Protein AF-A0A7R8ZVV3-F1 (afdb_monomer_lite)

InterPro domains:
  IPR001383 Large ribosomal subunit protein bL28, bacteria [TIGR00009] (159-216)
  IPR001519 Ferritin [PTHR11431] (1-153)
  IPR008331 Ferritin/DPS domain [PF00210] (3-139)
  IPR009040 Ferritin-like diiron domain [PS50905] (1-140)
  IPR009078 Ferritin-like superfamily [SSF47240] (1-154)
  IPR012347 Ferritin-like [G3DSA:1.20.1260.10] (1-158)
  IPR026569 Large ribosomal subunit protein bL28 [PF00830] (161-219)
  IPR034704 Large ribosomal subunit protein bL28/bL31-like superfamily [SSF143800] (158-225)
  IPR037147 Large ribosomal subunit protein bL28 superfamily [G3DSA:2.30.170.40] (160-235)
  IPR041719 Ferritin, prokaryotic-type [cd01055] (1-153)

Organism: NCBI:txid163714

Radius of gyration: 21.58 Å; chains: 1; bounding box: 53×49×48 Å

Foldseek 3Di:
DLVLLLVLLLLLLLQLQQLQLVLVLCVVVVLNLSSVLSNVSSVVSNVVSVLSVVLCVVVPHDHDHDDHDHHDNDDPDDLRSLVVNLVSLVVSLVSLVVVLVVCVVVVVPSSVVSSVVVNVVSVVVNVVSVVVSVQCVVCDPPPVSSNVVSVVSNCVVVPQLAALQPRDGKDWFFDQDPVRDTDIDIDGFDWDWDWDQAPVVRDTWTGIHGPVVVVVCVVPNCPSVVVCVVVVVDDTD

Secondary structure (DSSP, 8-state):
-HHHHHHHHHHHHHHHHHHHHHHHHHHHTT-HHHHHHHHHHHHHHHHHHHHHHHHHHHTTPPP-PPPPPPPP---SSHHHHHHHHHHHHHHHHHHHHHHHHHHHHTT-HHHHHHHHHHHHHHHHHHHHHHHHHHHHHHHTT-HHHHHHHHHHHHHHHHHS---TTT----EEEEEE-TT--EEEEEE---EEEEEEEEGGGTEEEEEEEEHHHHHHHHHH-SHHHHHHHHTTSS---

Structure (mmCIF, N/CA/C/O backbone):
data_AF-A0A7R8ZVV3-F1
#
_entry.id   AF-A0A7R8ZVV3-F1
#
loop_
_atom_site.group_PDB
_atom_site.id
_atom_site.type_symbol
_atom_site.label_atom_id
_atom_site.label_alt_id
_atom_site.label_comp_id
_atom_site.label_asym_id
_atom_site.label_entity_id
_atom_site.label_seq_id
_atom_site.pdbx_PDB_ins_code
_atom_site.Cartn_x
_atom_site.Cartn_y
_atom_site.Cartn_z
_atom_site.occupancy
_atom_site.B_iso_or_equiv
_atom_site.auth_seq_id
_atom_site.auth_comp_id
_atom_site.auth_asym_id
_atom_site.auth_atom_id
_atom_site.pdbx_PDB_model_num
ATOM 1 N N . MET A 1 1 ? -21.418 3.912 13.023 1.00 96.19 1 MET A N 1
ATOM 2 C CA . MET A 1 1 ? -20.052 3.343 12.879 1.00 96.19 1 MET A CA 1
ATOM 3 C C . MET A 1 1 ? -19.903 1.954 12.215 1.00 96.19 1 MET A C 1
ATOM 5 O O . MET A 1 1 ? -19.265 1.867 11.174 1.00 96.19 1 MET A O 1
ATOM 9 N N . GLU A 1 2 ? -20.417 0.850 12.784 1.00 96.50 2 GLU A N 1
ATOM 10 C CA . GLU A 1 2 ? -20.034 -0.537 12.393 1.00 96.50 2 GLU A CA 1
ATOM 11 C C . GLU A 1 2 ? -20.136 -0.857 10.887 1.00 96.50 2 GLU A C 1
ATOM 13 O O . GLU A 1 2 ? -19.234 -1.467 10.313 1.00 96.50 2 GLU A O 1
ATOM 18 N N . ALA A 1 3 ? -21.221 -0.437 10.231 1.00 97.38 3 ALA A N 1
ATOM 19 C CA . ALA A 1 3 ? -21.415 -0.678 8.800 1.00 97.38 3 ALA A CA 1
ATOM 20 C C . ALA A 1 3 ? -20.347 0.016 7.935 1.00 97.38 3 ALA A C 1
ATOM 22 O O . ALA A 1 3 ? -19.919 -0.543 6.928 1.00 97.38 3 ALA A O 1
ATOM 23 N N . ALA A 1 4 ? -19.894 1.206 8.341 1.00 98.19 4 ALA A N 1
ATOM 24 C CA . ALA A 1 4 ? -18.844 1.945 7.647 1.00 98.19 4 ALA A CA 1
ATOM 25 C C . ALA A 1 4 ? -17.484 1.243 7.779 1.00 98.19 4 ALA A C 1
ATOM 27 O O . ALA A 1 4 ? -16.791 1.075 6.781 1.00 98.19 4 ALA A O 1
ATOM 28 N N . LEU A 1 5 ? -17.148 0.738 8.972 1.00 98.50 5 LEU A N 1
ATOM 29 C CA . LEU A 1 5 ? -15.923 -0.045 9.178 1.00 98.50 5 LEU A CA 1
ATOM 30 C C . LEU A 1 5 ? -15.936 -1.353 8.374 1.00 98.50 5 LEU A C 1
ATOM 32 O O . LEU A 1 5 ? -14.942 -1.692 7.742 1.00 98.50 5 LEU A O 1
ATOM 36 N N . ASN A 1 6 ? -17.067 -2.064 8.340 1.00 98.50 6 ASN A N 1
ATOM 37 C CA . ASN A 1 6 ? -17.214 -3.267 7.514 1.00 98.50 6 ASN A CA 1
ATOM 38 C C . ASN A 1 6 ? -17.083 -2.971 6.014 1.00 98.50 6 ASN A C 1
ATOM 40 O O . ASN A 1 6 ? -16.476 -3.746 5.279 1.00 98.50 6 ASN A O 1
ATOM 44 N N . ASN A 1 7 ? -17.627 -1.841 5.555 1.00 98.44 7 ASN A N 1
ATOM 45 C CA . ASN A 1 7 ? -17.438 -1.399 4.178 1.00 98.44 7 ASN A CA 1
ATOM 46 C C . ASN A 1 7 ? -15.952 -1.128 3.888 1.00 98.44 7 ASN A C 1
ATOM 48 O O . ASN A 1 7 ? -15.452 -1.571 2.857 1.00 98.44 7 ASN A O 1
ATOM 52 N N . GLN A 1 8 ? -15.237 -0.500 4.828 1.00 98.69 8 GLN A N 1
ATOM 53 C CA . GLN A 1 8 ? -13.804 -0.252 4.685 1.00 98.69 8 GLN A CA 1
ATOM 54 C C . GLN A 1 8 ? -12.996 -1.547 4.580 1.00 98.69 8 GLN A C 1
ATOM 56 O O . GLN A 1 8 ? -12.162 -1.648 3.692 1.00 98.69 8 GLN A O 1
ATOM 61 N N . VAL A 1 9 ? -13.305 -2.575 5.385 1.00 98.69 9 VAL A N 1
ATOM 62 C CA . VAL A 1 9 ? -12.688 -3.911 5.232 1.00 98.69 9 VAL A CA 1
ATOM 63 C C . VAL A 1 9 ? -12.817 -4.408 3.790 1.00 98.69 9 VAL A C 1
ATOM 65 O O . VAL A 1 9 ? -11.847 -4.898 3.220 1.00 98.69 9 VAL A O 1
ATOM 68 N N . ASN A 1 10 ? -13.999 -4.271 3.181 1.00 98.44 10 ASN A N 1
ATOM 69 C CA . ASN A 1 10 ? -14.213 -4.709 1.803 1.00 98.44 10 ASN A CA 1
ATOM 70 C C . ASN A 1 10 ? -13.432 -3.865 0.786 1.00 98.44 10 ASN A C 1
ATOM 72 O O . ASN A 1 10 ? -12.934 -4.417 -0.193 1.00 98.44 10 ASN A O 1
ATOM 76 N N . LYS A 1 11 ? -13.314 -2.551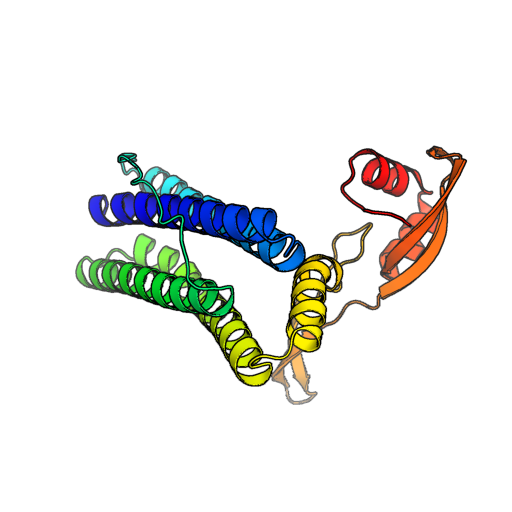 1.015 1.00 98.62 11 LYS A N 1
ATOM 77 C CA . LYS A 1 11 ? -12.505 -1.661 0.174 1.00 98.62 11 LYS A CA 1
ATOM 78 C C . LYS A 1 11 ? -11.031 -2.048 0.209 1.00 98.62 11 LYS A C 1
ATOM 80 O O . LYS A 1 11 ? -10.483 -2.260 -0.862 1.00 98.62 11 LYS A O 1
ATOM 85 N N . GLU A 1 12 ? -10.443 -2.265 1.385 1.00 98.50 12 GLU A N 1
ATOM 86 C CA . GLU A 1 12 ? -9.032 -2.679 1.485 1.00 98.50 12 GLU A CA 1
ATOM 87 C C . GLU A 1 12 ? -8.792 -4.076 0.892 1.00 98.50 12 GLU A C 1
ATOM 89 O O . GLU A 1 12 ? -7.800 -4.319 0.204 1.00 98.50 12 GLU A O 1
ATOM 94 N N . MET A 1 13 ? -9.741 -5.006 1.064 1.00 98.56 13 MET A N 1
ATOM 95 C CA . MET A 1 13 ? -9.676 -6.309 0.389 1.00 98.56 13 MET A CA 1
ATOM 96 C C . MET A 1 13 ? -9.725 -6.166 -1.140 1.00 98.56 13 MET A C 1
ATOM 98 O O . MET A 1 13 ? -9.018 -6.883 -1.852 1.00 98.56 13 MET A O 1
ATOM 102 N N . PHE A 1 14 ? -10.539 -5.243 -1.658 1.00 98.69 14 PHE A N 1
ATOM 103 C CA . PHE A 1 14 ? -10.561 -4.932 -3.084 1.00 98.69 14 PHE A CA 1
ATOM 104 C C . PHE A 1 14 ? -9.261 -4.255 -3.538 1.00 98.69 14 PHE A C 1
ATOM 106 O O . PHE A 1 14 ? -8.724 -4.673 -4.561 1.00 98.69 14 PHE A O 1
ATOM 113 N N . SER A 1 15 ? -8.708 -3.301 -2.777 1.00 98.56 15 SER A N 1
ATOM 114 C CA . SER A 1 15 ? -7.395 -2.683 -3.038 1.00 98.56 15 SER A CA 1
ATOM 115 C C . SER A 1 15 ? -6.309 -3.753 -3.173 1.00 98.56 15 SER A C 1
ATOM 117 O O . SER A 1 15 ? -5.588 -3.801 -4.172 1.00 98.56 15 SER A O 1
ATOM 119 N N . SER A 1 16 ? -6.274 -4.708 -2.236 1.00 98.44 16 SER A N 1
ATOM 120 C CA . SER A 1 16 ? -5.367 -5.857 -2.288 1.00 98.44 16 SER A CA 1
ATOM 121 C C . SER A 1 16 ? -5.510 -6.652 -3.591 1.00 98.44 16 SER A C 1
ATOM 123 O O . SER A 1 16 ? -4.507 -7.004 -4.226 1.00 98.44 16 SER A O 1
ATOM 125 N N . TYR A 1 17 ? -6.745 -6.915 -4.026 1.00 98.25 17 TYR A N 1
ATOM 126 C CA . TYR A 1 17 ? -7.003 -7.686 -5.240 1.00 98.25 17 TYR A CA 1
ATOM 127 C C . TYR A 1 17 ? -6.695 -6.899 -6.525 1.00 98.25 17 TYR A C 1
ATOM 129 O O . TYR A 1 17 ? -6.148 -7.462 -7.478 1.00 98.25 17 TYR A O 1
ATOM 137 N N . LEU A 1 18 ? -6.969 -5.593 -6.534 1.00 98.62 18 LEU A N 1
ATOM 138 C CA . LEU A 1 18 ? -6.615 -4.673 -7.611 1.00 98.62 18 LEU A CA 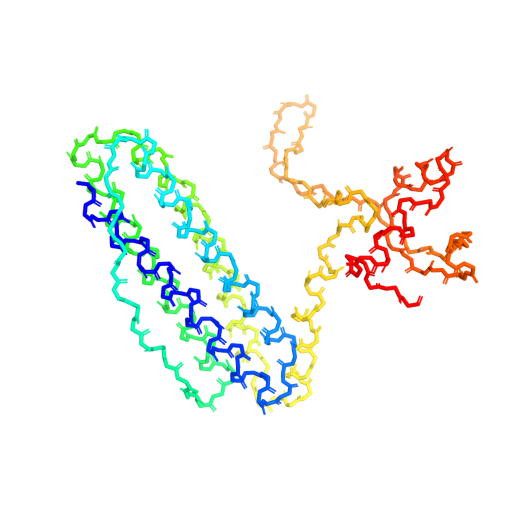1
ATOM 139 C C . LEU A 1 18 ? -5.098 -4.632 -7.818 1.00 98.62 18 LEU A C 1
ATOM 141 O O . LEU A 1 18 ? -4.631 -4.859 -8.937 1.00 98.62 18 LEU A O 1
ATOM 145 N N . TYR A 1 19 ? -4.321 -4.469 -6.746 1.00 98.31 19 TYR A N 1
ATOM 146 C CA . TYR A 1 19 ? -2.860 -4.500 -6.825 1.00 98.31 19 TYR A CA 1
ATOM 147 C C . TYR A 1 19 ? -2.315 -5.850 -7.291 1.00 98.31 19 TYR A C 1
ATOM 149 O O . TYR A 1 19 ? -1.350 -5.910 -8.060 1.00 98.31 19 TYR A O 1
ATOM 157 N N . LEU A 1 20 ? -2.964 -6.955 -6.917 1.00 97.94 20 LEU A N 1
ATOM 158 C CA . LEU A 1 20 ? -2.606 -8.266 -7.452 1.00 97.94 20 LEU A CA 1
ATOM 159 C C . LEU A 1 20 ? -2.859 -8.356 -8.969 1.00 97.94 20 LEU A C 1
ATOM 161 O O . LEU A 1 20 ? -2.039 -8.932 -9.688 1.00 97.94 20 LEU A O 1
ATOM 165 N N . SER A 1 21 ? -3.944 -7.755 -9.466 1.00 98.50 21 SER A N 1
ATOM 166 C CA . SER A 1 21 ? -4.237 -7.666 -10.903 1.00 98.50 21 SER A CA 1
ATOM 167 C C . SER A 1 21 ? -3.199 -6.825 -11.654 1.00 98.50 21 SER A C 1
ATOM 169 O O . SER A 1 21 ? -2.656 -7.260 -12.674 1.00 98.50 21 SER A O 1
ATOM 171 N N . MET A 1 22 ? -2.825 -5.668 -11.103 1.00 98.50 22 MET A N 1
ATOM 172 C CA . MET A 1 22 ? -1.751 -4.824 -11.643 1.00 98.50 22 MET A CA 1
ATOM 173 C C . MET A 1 22 ? -0.410 -5.572 -11.680 1.00 98.50 22 MET A C 1
ATOM 175 O O . MET A 1 22 ? 0.321 -5.515 -12.671 1.00 98.50 22 MET A O 1
ATOM 179 N N . SER A 1 23 ? -0.099 -6.351 -10.639 1.00 97.56 23 SER A N 1
ATOM 180 C CA . SER A 1 23 ? 1.083 -7.219 -10.623 1.00 97.56 23 SER A CA 1
ATOM 181 C C . SER A 1 23 ? 1.056 -8.259 -11.747 1.00 97.56 23 SER A C 1
ATOM 183 O O . SER A 1 23 ? 2.061 -8.443 -12.440 1.00 97.56 23 SER A O 1
ATOM 185 N N . ALA A 1 24 ? -0.092 -8.904 -11.976 1.00 96.94 24 ALA A N 1
ATOM 186 C CA . ALA A 1 24 ? -0.257 -9.878 -13.053 1.00 96.94 24 ALA A CA 1
ATOM 187 C C . ALA A 1 24 ? -0.049 -9.244 -14.439 1.00 96.94 24 ALA A C 1
ATOM 189 O O . ALA A 1 24 ? 0.596 -9.846 -15.306 1.00 96.94 24 ALA A O 1
ATOM 190 N N . TYR A 1 25 ? -0.514 -8.005 -14.637 1.00 98.12 25 TYR A N 1
ATOM 191 C CA . TYR A 1 25 ? -0.210 -7.241 -15.845 1.00 98.12 25 TYR A CA 1
ATOM 192 C C . TYR A 1 25 ? 1.303 -7.060 -16.020 1.00 98.12 25 TYR A C 1
ATOM 194 O O . TYR A 1 25 ? 1.838 -7.384 -17.084 1.00 98.12 25 TYR A O 1
ATOM 202 N N . PHE A 1 26 ? 2.017 -6.603 -14.988 1.00 97.12 26 PHE A N 1
ATOM 203 C CA . PHE A 1 26 ? 3.464 -6.390 -15.068 1.00 97.12 26 PHE A CA 1
ATOM 204 C C . PHE A 1 26 ? 4.255 -7.681 -15.312 1.00 97.12 26 PHE A C 1
ATOM 206 O O . PHE A 1 26 ? 5.172 -7.681 -16.140 1.00 97.12 26 PHE A O 1
ATOM 213 N N . ASP A 1 27 ? 3.859 -8.793 -14.685 1.00 92.94 27 ASP A N 1
ATOM 214 C CA . ASP A 1 27 ? 4.428 -10.121 -14.957 1.00 92.94 27 ASP A CA 1
ATOM 215 C C . ASP A 1 27 ? 4.279 -10.493 -16.440 1.00 92.94 27 ASP A C 1
ATOM 217 O O . ASP A 1 27 ? 5.246 -10.920 -17.074 1.00 92.94 27 ASP A O 1
ATOM 221 N N . SER A 1 28 ? 3.103 -10.254 -17.036 1.00 94.12 28 SER A N 1
ATOM 222 C CA . SER A 1 28 ? 2.852 -10.545 -18.458 1.00 94.12 28 SER A CA 1
ATOM 223 C C . SER A 1 28 ? 3.747 -9.743 -19.417 1.00 94.12 28 SER A C 1
ATOM 225 O O . 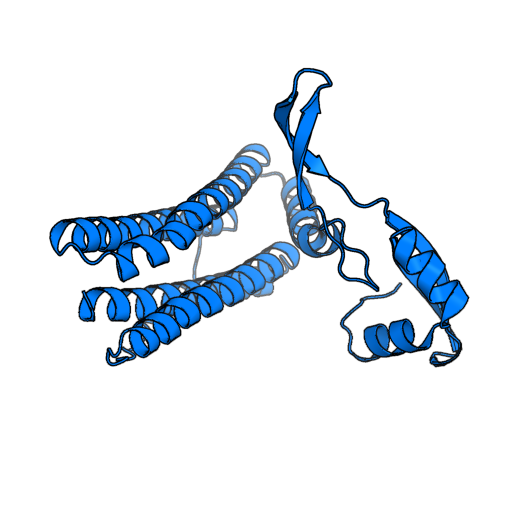SER A 1 28 ? 3.983 -10.159 -20.554 1.00 94.12 28 SER A O 1
ATOM 227 N N . LYS A 1 29 ? 4.268 -8.596 -18.962 1.00 93.25 29 LYS A N 1
ATOM 228 C CA . LYS A 1 29 ? 5.154 -7.70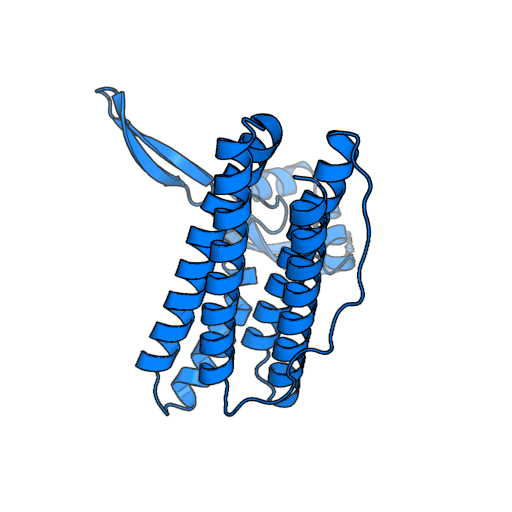4 -19.723 1.00 93.25 29 LYS A CA 1
ATOM 229 C C . LYS A 1 29 ? 6.634 -7.861 -19.354 1.00 93.25 29 LYS A C 1
ATOM 231 O O . LYS A 1 29 ? 7.462 -7.157 -19.927 1.00 93.25 29 LYS A O 1
ATOM 236 N N . ASN A 1 30 ? 6.981 -8.796 -18.462 1.00 90.25 30 ASN A N 1
ATOM 237 C CA . ASN A 1 30 ? 8.328 -8.988 -17.905 1.00 90.25 30 ASN A CA 1
ATOM 238 C C . ASN A 1 30 ? 8.884 -7.759 -17.148 1.00 90.25 30 ASN A C 1
ATOM 240 O O . ASN A 1 30 ? 10.099 -7.551 -17.120 1.00 90.25 30 ASN A O 1
ATOM 244 N N . LEU A 1 31 ? 8.011 -6.955 -16.532 1.00 92.38 31 LEU A N 1
ATOM 245 C CA . LEU A 1 31 ? 8.371 -5.825 -15.663 1.00 92.38 31 LEU A CA 1
ATOM 246 C C . LEU A 1 31 ? 8.399 -6.304 -14.208 1.00 92.38 31 LEU A C 1
ATOM 248 O O . LEU A 1 31 ? 7.456 -6.130 -13.434 1.00 92.38 31 LEU A O 1
ATOM 252 N N . ASN A 1 32 ? 9.460 -7.036 -13.873 1.00 89.12 32 ASN A N 1
ATOM 253 C CA . ASN A 1 32 ? 9.518 -7.819 -12.643 1.00 89.12 32 ASN A CA 1
ATOM 254 C C . ASN A 1 32 ? 9.551 -6.945 -11.388 1.00 89.12 32 ASN A C 1
ATOM 256 O O . ASN A 1 32 ? 8.959 -7.331 -10.383 1.00 89.12 32 ASN A O 1
ATOM 260 N N . GLY A 1 33 ? 10.233 -5.800 -11.418 1.00 87.81 33 GLY A N 1
ATOM 261 C CA . GLY A 1 33 ? 10.323 -4.946 -10.237 1.00 87.81 33 GLY A CA 1
ATOM 262 C C . GLY A 1 33 ? 9.000 -4.281 -9.899 1.00 87.81 33 GLY A C 1
ATOM 263 O O . GLY A 1 33 ? 8.566 -4.350 -8.752 1.00 87.81 33 GLY A O 1
ATOM 264 N N . MET A 1 34 ? 8.298 -3.760 -10.905 1.00 95.19 34 MET A N 1
ATOM 265 C CA . MET A 1 34 ? 6.941 -3.225 -10.745 1.00 95.19 34 MET A CA 1
ATOM 266 C C . MET A 1 34 ? 5.961 -4.308 -10.283 1.00 95.19 34 MET A C 1
ATOM 268 O O . MET A 1 34 ? 5.180 -4.085 -9.362 1.00 95.19 34 MET A O 1
ATOM 272 N N . SER A 1 35 ? 6.048 -5.517 -10.850 1.00 94.31 35 SER A N 1
ATOM 273 C CA . SER A 1 35 ? 5.254 -6.666 -10.397 1.00 94.31 35 SER A CA 1
ATOM 274 C C . SER A 1 35 ? 5.479 -6.988 -8.918 1.00 94.31 35 SER A C 1
ATOM 276 O O . SER A 1 35 ? 4.515 -7.224 -8.183 1.00 94.31 35 SER A O 1
ATOM 278 N N . GLN A 1 36 ? 6.736 -7.009 -8.463 1.00 86.94 36 GLN A N 1
ATOM 279 C CA . GLN A 1 36 ? 7.060 -7.275 -7.061 1.00 86.94 36 GLN A CA 1
ATOM 280 C C . GLN A 1 36 ? 6.596 -6.152 -6.140 1.00 86.94 36 GLN A C 1
ATOM 282 O O . GLN A 1 36 ? 6.102 -6.451 -5.055 1.00 86.94 36 GLN A O 1
ATOM 287 N N . TRP A 1 37 ? 6.738 -4.899 -6.567 1.00 91.81 37 TRP A N 1
ATOM 288 C CA . TRP A 1 37 ? 6.245 -3.740 -5.832 1.00 91.81 37 TRP A CA 1
ATOM 289 C C . TRP A 1 37 ? 4.726 -3.844 -5.621 1.00 91.81 37 TRP A C 1
ATOM 291 O O . TRP A 1 37 ? 4.268 -3.848 -4.484 1.00 91.81 37 TRP A O 1
ATOM 301 N N . MET A 1 38 ? 3.964 -4.136 -6.681 1.00 96.31 38 MET A N 1
ATOM 302 C CA . MET A 1 38 ? 2.510 -4.334 -6.592 1.00 96.31 38 MET A CA 1
ATOM 303 C C . MET A 1 38 ? 2.099 -5.517 -5.703 1.00 96.31 38 MET A C 1
ATOM 305 O O . MET A 1 38 ? 1.116 -5.440 -4.975 1.00 96.31 38 MET A O 1
ATOM 309 N N . LYS A 1 39 ? 2.863 -6.618 -5.695 1.00 91.50 39 LYS A N 1
ATOM 310 C CA . LYS A 1 39 ? 2.625 -7.736 -4.757 1.00 91.50 39 LYS A CA 1
ATOM 311 C C . LYS A 1 39 ? 2.835 -7.340 -3.300 1.00 91.50 39 LYS A C 1
ATOM 313 O O . LYS A 1 39 ? 2.202 -7.925 -2.428 1.00 91.50 39 LYS A O 1
ATOM 318 N N . LEU A 1 40 ? 3.757 -6.416 -3.031 1.00 86.75 40 LEU A N 1
ATOM 319 C CA . LEU A 1 40 ? 3.971 -5.904 -1.681 1.00 86.75 40 LEU A CA 1
ATOM 320 C C . LEU A 1 40 ? 2.805 -5.017 -1.257 1.00 86.75 40 LEU A C 1
ATOM 322 O O . LEU A 1 40 ? 2.252 -5.282 -0.200 1.00 86.75 40 LEU A O 1
ATOM 326 N N . GLN A 1 41 ? 2.381 -4.077 -2.106 1.00 91.62 41 GLN A N 1
ATOM 327 C CA . GLN A 1 41 ? 1.201 -3.249 -1.823 1.00 91.62 41 GLN A CA 1
ATOM 328 C C . GLN A 1 41 ? -0.045 -4.110 -1.609 1.00 91.62 41 GLN A C 1
ATOM 330 O O . GLN A 1 41 ? -0.727 -3.981 -0.606 1.00 91.62 41 GLN A O 1
ATOM 335 N N . SER A 1 42 ? -0.269 -5.116 -2.461 1.00 95.62 42 SER A N 1
ATOM 336 C CA . SER A 1 42 ? -1.362 -6.079 -2.280 1.00 95.62 42 SER A CA 1
ATOM 337 C C . SER A 1 42 ? -1.354 -6.746 -0.895 1.00 95.62 42 SER A C 1
ATOM 339 O O . SER A 1 42 ? -2.409 -6.942 -0.290 1.00 95.62 42 SER A O 1
ATOM 341 N N . GLN A 1 43 ? -0.174 -7.087 -0.372 1.00 90.88 43 GLN A N 1
ATOM 342 C CA . GLN A 1 43 ? -0.041 -7.662 0.965 1.00 90.88 43 GLN A CA 1
ATOM 343 C C . GLN A 1 43 ? -0.276 -6.627 2.075 1.00 90.88 43 GLN A C 1
ATOM 345 O O . GLN A 1 43 ? -0.879 -6.982 3.087 1.00 90.88 43 GLN A O 1
ATOM 350 N N . GLU A 1 44 ? 0.195 -5.392 1.899 1.00 87.88 44 GLU A N 1
ATOM 351 C CA . GLU A 1 44 ? -0.017 -4.282 2.839 1.00 87.88 44 GLU A CA 1
ATOM 352 C C . GLU A 1 44 ? -1.515 -3.952 2.953 1.00 87.88 44 GLU A C 1
ATOM 354 O O . GLU A 1 44 ? -2.051 -3.980 4.061 1.00 87.88 44 GLU A O 1
ATOM 359 N N . GLU A 1 45 ? -2.243 -3.866 1.836 1.00 96.31 45 GLU A N 1
ATOM 360 C CA . GLU A 1 45 ? -3.697 -3.642 1.856 1.00 96.31 45 GLU A CA 1
ATOM 361 C C . GLU A 1 45 ? -4.485 -4.771 2.516 1.00 96.31 45 GLU A C 1
ATOM 363 O O . GLU A 1 45 ? -5.460 -4.552 3.239 1.00 96.31 45 GLU A O 1
ATOM 368 N N . TYR A 1 46 ? -4.043 -6.016 2.332 1.00 96.00 46 TYR A N 1
ATOM 369 C CA . TYR A 1 46 ? -4.634 -7.125 3.071 1.00 96.00 46 TYR A CA 1
ATOM 370 C C . TYR A 1 46 ? -4.421 -6.953 4.584 1.00 96.00 46 TYR A C 1
ATOM 372 O O . TYR A 1 46 ? -5.331 -7.197 5.380 1.00 96.00 46 TYR A O 1
ATOM 380 N N . GLU A 1 47 ? -3.235 -6.512 5.011 1.00 93.81 47 GLU A N 1
ATOM 381 C CA . GLU A 1 47 ? -2.966 -6.211 6.419 1.00 93.81 47 GLU A CA 1
ATOM 382 C C . GLU A 1 47 ? -3.813 -5.031 6.930 1.00 93.81 47 GLU A C 1
ATOM 384 O O . GLU A 1 47 ? -4.259 -5.068 8.081 1.00 93.81 47 GLU A O 1
ATOM 389 N N . HIS A 1 48 ? -4.107 -4.030 6.095 1.00 95.12 48 HIS A N 1
ATOM 390 C CA . HIS A 1 48 ? -5.035 -2.936 6.410 1.00 95.12 48 HIS A CA 1
ATOM 391 C C . HIS A 1 48 ? -6.450 -3.453 6.647 1.00 95.12 48 HIS A C 1
ATOM 393 O O . HIS A 1 48 ? -7.032 -3.194 7.709 1.00 95.12 48 HIS A O 1
ATOM 399 N N . ALA A 1 49 ? -6.957 -4.287 5.738 1.00 98.31 49 ALA A N 1
ATOM 400 C CA . ALA A 1 49 ? -8.252 -4.938 5.890 1.00 98.31 49 ALA A CA 1
ATOM 401 C C . ALA A 1 49 ? -8.340 -5.721 7.210 1.00 98.31 49 ALA A C 1
ATOM 403 O O . ALA A 1 49 ? -9.326 -5.620 7.947 1.00 98.31 49 ALA A O 1
ATOM 404 N N . MET A 1 50 ? -7.282 -6.465 7.548 1.00 97.75 50 MET A N 1
ATOM 405 C CA . MET A 1 50 ? -7.227 -7.247 8.782 1.00 97.75 50 MET A CA 1
ATOM 406 C C . MET A 1 50 ? -7.152 -6.380 10.044 1.00 97.75 50 MET A C 1
ATOM 408 O O . MET A 1 50 ? -7.742 -6.738 11.062 1.00 97.75 50 MET A O 1
ATOM 412 N N . LYS A 1 51 ? -6.499 -5.214 9.999 1.00 96.19 51 LYS A N 1
ATOM 413 C CA . LYS A 1 51 ? -6.518 -4.257 11.119 1.00 96.19 51 LYS A CA 1
ATOM 414 C C . LYS A 1 51 ? -7.930 -3.735 11.390 1.00 96.19 51 LYS A C 1
ATOM 416 O O . LYS A 1 51 ? -8.325 -3.670 12.554 1.00 96.19 51 LYS A O 1
ATOM 421 N N . PHE A 1 52 ? -8.694 -3.398 10.347 1.00 98.50 52 PHE A N 1
ATOM 422 C CA . PHE A 1 52 ? -10.107 -3.026 10.485 1.00 98.50 52 PHE A CA 1
ATOM 423 C C . PHE A 1 52 ? -10.948 -4.186 11.025 1.00 98.50 52 PHE A C 1
ATOM 425 O O . PHE A 1 52 ? -11.690 -4.002 11.990 1.00 98.50 52 PHE A O 1
ATOM 432 N N . TYR A 1 53 ? -10.783 -5.385 10.458 1.00 98.38 53 TYR A N 1
ATOM 433 C CA . TYR A 1 53 ? -11.440 -6.614 10.912 1.00 98.38 53 TYR A CA 1
ATOM 434 C C . TYR A 1 53 ? -11.243 -6.833 12.421 1.00 98.38 53 TYR A C 1
ATOM 436 O O . TYR A 1 53 ? -12.207 -6.964 13.179 1.00 98.38 53 TYR A O 1
ATOM 444 N N . ASP A 1 54 ? -9.988 -6.816 12.874 1.00 97.69 54 ASP A N 1
ATOM 445 C CA . ASP A 1 54 ? -9.632 -7.055 14.272 1.00 97.69 54 ASP A CA 1
ATOM 446 C C . ASP A 1 54 ? -10.135 -5.938 15.190 1.00 97.69 54 ASP A C 1
ATOM 448 O O . ASP A 1 54 ? -10.515 -6.191 16.339 1.00 97.69 54 ASP A O 1
ATOM 452 N N . PHE A 1 55 ? -10.137 -4.694 14.705 1.00 98.31 55 PHE A N 1
ATOM 453 C CA . PHE A 1 55 ? -10.648 -3.555 15.456 1.00 98.31 55 PHE A CA 1
ATOM 454 C C . PHE A 1 55 ? -12.154 -3.669 15.707 1.00 98.31 55 PHE A C 1
ATOM 456 O O . PHE A 1 55 ? -12.570 -3.514 16.857 1.00 98.31 55 PHE A O 1
ATOM 463 N N . ILE A 1 56 ? -12.947 -4.013 14.684 1.00 98.44 56 ILE A N 1
ATOM 464 C CA . ILE A 1 56 ? -14.402 -4.216 14.802 1.00 98.44 56 ILE A CA 1
ATOM 465 C C . ILE A 1 56 ? -14.707 -5.239 15.903 1.00 98.44 56 ILE A C 1
ATOM 467 O O . ILE A 1 56 ? -15.489 -4.958 16.812 1.00 98.44 56 ILE A O 1
ATOM 471 N N . LEU A 1 57 ? -14.028 -6.390 15.884 1.00 97.75 57 LEU A N 1
ATOM 472 C CA . LEU A 1 57 ? -14.208 -7.424 16.907 1.00 97.75 57 LEU A CA 1
ATOM 473 C C . LEU A 1 57 ? -13.793 -6.945 18.303 1.00 97.75 57 LEU A C 1
ATOM 475 O O . LEU A 1 57 ? -14.450 -7.260 19.296 1.00 97.75 57 LEU A O 1
ATOM 479 N N . ARG A 1 58 ? -12.712 -6.162 18.403 1.00 97.50 58 ARG A N 1
ATOM 480 C CA . ARG A 1 58 ? -12.201 -5.648 19.682 1.00 97.50 58 ARG A CA 1
ATOM 481 C C . ARG A 1 58 ? -13.167 -4.681 20.360 1.00 97.50 58 ARG A C 1
ATOM 483 O O . ARG A 1 58 ? -13.219 -4.661 21.588 1.00 97.50 58 ARG A O 1
ATOM 490 N N . VAL A 1 59 ? -13.914 -3.896 19.587 1.00 96.31 59 VAL A N 1
ATOM 491 C CA . VAL A 1 59 ? -14.945 -2.989 20.119 1.00 96.31 59 VAL A CA 1
ATOM 492 C C . VAL A 1 59 ? -16.307 -3.671 20.295 1.00 96.31 59 VAL A C 1
ATOM 494 O O . VAL A 1 59 ? -17.274 -3.014 20.670 1.00 96.31 59 VAL A O 1
ATOM 497 N N . GLY A 1 60 ? -16.379 -4.993 20.093 1.00 96.25 60 GLY A N 1
ATOM 498 C CA . GLY A 1 60 ? -17.584 -5.799 20.295 1.00 96.25 60 GLY A CA 1
ATOM 499 C C . GLY A 1 60 ? -18.572 -5.772 19.128 1.00 96.25 60 GLY A C 1
ATOM 500 O O . GLY A 1 60 ? -19.723 -6.159 19.322 1.00 96.25 60 GLY A O 1
ATOM 501 N N . GLY A 1 61 ? -18.144 -5.309 17.950 1.00 96.94 61 GLY A N 1
ATOM 502 C CA . GLY A 1 61 ? -18.944 -5.326 16.729 1.00 96.94 61 GLY A CA 1
ATOM 503 C C . GLY A 1 61 ? -18.898 -6.667 15.993 1.00 96.94 61 GLY A C 1
ATOM 504 O O . GLY A 1 61 ? -18.123 -7.569 16.325 1.00 96.94 61 GLY A O 1
ATOM 505 N N . GLU A 1 62 ? -19.724 -6.785 14.959 1.00 98.12 62 GLU A N 1
ATOM 506 C CA . GLU A 1 62 ? -19.795 -7.953 14.078 1.00 98.12 62 GLU A CA 1
ATOM 507 C C . GLU A 1 62 ? -19.108 -7.673 12.732 1.00 98.12 62 GLU A C 1
ATOM 509 O O . GLU A 1 62 ? -19.344 -6.640 12.098 1.00 98.12 62 GLU A O 1
ATOM 514 N N . VAL A 1 63 ? -18.283 -8.617 12.260 1.00 98.19 63 VAL A N 1
ATOM 515 C CA . VAL A 1 63 ? -17.682 -8.530 10.923 1.00 98.19 63 VAL A CA 1
ATOM 516 C C . VAL A 1 63 ? -18.569 -9.201 9.876 1.00 98.19 63 VAL A C 1
ATOM 518 O O . VAL A 1 63 ? -18.926 -10.372 10.002 1.00 98.19 63 VAL A O 1
ATOM 521 N N . LYS A 1 64 ? -18.863 -8.471 8.798 1.00 97.06 64 LYS A N 1
ATOM 522 C CA . LYS A 1 64 ? -19.655 -8.904 7.643 1.00 97.06 64 LYS A CA 1
ATOM 523 C C . LYS A 1 64 ? -18.830 -8.742 6.373 1.00 97.06 64 LYS A C 1
ATOM 525 O O . LYS A 1 64 ? -18.711 -7.646 5.835 1.00 97.06 64 LYS A O 1
ATOM 530 N N . LEU A 1 65 ? -18.273 -9.853 5.898 1.00 96.69 65 LEU A N 1
ATOM 531 C CA . LEU A 1 65 ? -17.496 -9.889 4.662 1.00 96.69 65 LEU A CA 1
ATOM 532 C C . LEU A 1 65 ? -18.440 -9.890 3.456 1.00 96.69 65 LEU A C 1
ATOM 534 O O . LEU A 1 65 ? -19.244 -10.809 3.290 1.00 96.69 65 LEU A O 1
ATOM 538 N N . ALA A 1 66 ? -18.353 -8.840 2.643 1.00 96.88 66 ALA A N 1
ATOM 539 C CA . ALA A 1 66 ? -19.113 -8.717 1.409 1.00 96.88 66 ALA A CA 1
ATOM 540 C C . ALA A 1 66 ? -18.408 -9.434 0.244 1.00 96.88 66 ALA A C 1
ATOM 542 O O . ALA A 1 66 ? -17.294 -9.943 0.373 1.00 96.88 66 ALA A O 1
ATOM 543 N N . ALA A 1 67 ? -19.091 -9.506 -0.899 1.00 97.75 67 ALA A N 1
ATOM 544 C CA . ALA A 1 67 ? -18.460 -9.949 -2.133 1.00 97.75 67 ALA A CA 1
ATOM 545 C C . ALA A 1 67 ? -17.410 -8.919 -2.586 1.00 97.75 67 ALA A C 1
ATOM 547 O O . ALA A 1 67 ? -17.630 -7.712 -2.479 1.00 97.75 67 ALA A O 1
ATOM 548 N N . ILE A 1 68 ? -16.290 -9.417 -3.110 1.00 97.44 68 ILE A N 1
ATOM 549 C CA . ILE A 1 68 ? -15.234 -8.600 -3.711 1.00 97.44 68 ILE A CA 1
ATOM 550 C C . ILE A 1 68 ? -15.439 -8.636 -5.224 1.00 97.44 68 ILE A C 1
ATOM 552 O O . ILE A 1 68 ? -15.481 -9.717 -5.818 1.00 97.44 68 ILE A O 1
ATOM 556 N N . ASP A 1 69 ? -15.580 -7.463 -5.832 1.00 95.69 69 ASP A N 1
ATOM 557 C CA . ASP A 1 69 ? -15.753 -7.336 -7.277 1.00 95.69 69 ASP A CA 1
ATOM 558 C C . ASP A 1 69 ? -14.468 -7.702 -8.034 1.00 95.69 69 ASP A C 1
ATOM 560 O O . ASP A 1 69 ? -13.354 -7.630 -7.507 1.00 95.69 69 ASP A O 1
ATOM 564 N N . ALA A 1 70 ? -14.619 -8.106 -9.296 1.00 97.31 70 ALA A N 1
ATOM 565 C CA . ALA A 1 70 ? -13.473 -8.376 -10.156 1.00 97.31 70 ALA A CA 1
ATOM 566 C C . ALA A 1 70 ? -12.710 -7.067 -10.449 1.00 97.31 70 ALA A C 1
ATOM 568 O O . ALA A 1 70 ? -13.338 -6.085 -10.858 1.00 97.31 70 ALA A O 1
ATOM 569 N N . PRO A 1 71 ? -11.377 -7.033 -10.275 1.00 97.12 71 PRO A N 1
ATOM 570 C CA . PRO A 1 71 ? -10.590 -5.844 -10.559 1.00 97.12 71 PRO A CA 1
ATOM 571 C C . PRO A 1 71 ? -10.427 -5.646 -12.068 1.00 97.12 71 PRO A C 1
ATOM 573 O O . PRO A 1 71 ? -10.567 -6.580 -12.862 1.00 97.12 71 PRO A O 1
ATOM 576 N N . GLN A 1 72 ? -10.059 -4.429 -12.463 1.00 94.94 72 GLN A N 1
ATOM 577 C CA . GLN A 1 72 ? -9.589 -4.147 -13.818 1.00 94.94 72 GLN A CA 1
ATOM 578 C C . GLN A 1 72 ? -8.379 -5.030 -14.159 1.00 94.94 72 GLN A C 1
ATOM 580 O O . GLN A 1 72 ? -7.590 -5.368 -13.278 1.00 94.94 72 GLN A O 1
ATOM 585 N N . THR A 1 73 ? -8.236 -5.420 -15.428 1.00 95.50 73 THR A N 1
ATOM 586 C CA . THR A 1 73 ? -7.155 -6.313 -15.899 1.00 95.50 73 THR A CA 1
ATOM 587 C C . THR A 1 73 ? -6.367 -5.764 -17.087 1.00 95.50 73 THR A C 1
ATOM 589 O O . THR A 1 73 ? -5.377 -6.368 -17.502 1.00 95.50 73 THR A O 1
ATOM 592 N N . GLU A 1 74 ? -6.799 -4.644 -17.665 1.00 94.31 74 GLU A N 1
ATOM 593 C CA . GLU A 1 74 ? -6.204 -4.053 -18.864 1.00 94.31 74 GLU A CA 1
ATOM 594 C C . GLU A 1 74 ? -5.864 -2.584 -18.624 1.00 94.31 74 GLU A C 1
ATOM 596 O O . GLU A 1 74 ? -6.646 -1.847 -18.030 1.00 94.31 74 GLU A O 1
ATOM 601 N N . TRP A 1 75 ? -4.695 -2.159 -19.102 1.00 97.12 75 TRP A N 1
ATOM 602 C CA . TRP A 1 75 ? -4.222 -0.778 -19.032 1.00 97.12 75 TRP A CA 1
ATOM 603 C C . TRP A 1 75 ? -3.380 -0.465 -20.270 1.00 97.12 75 TRP A C 1
ATOM 605 O O . TRP A 1 75 ? -2.769 -1.358 -20.862 1.00 97.12 75 TRP A O 1
ATOM 615 N N . GLU A 1 76 ? -3.305 0.813 -20.639 1.00 94.88 76 GLU A N 1
ATOM 616 C CA . GLU A 1 76 ? -2.533 1.267 -21.805 1.00 94.88 76 GLU A CA 1
ATOM 617 C C . GLU A 1 76 ? -1.013 1.126 -21.610 1.00 94.88 76 GLU A C 1
ATOM 619 O O . GLU A 1 76 ? -0.256 1.015 -22.576 1.00 94.88 76 GLU A O 1
ATOM 624 N N . GLY A 1 77 ? -0.543 1.094 -20.360 1.00 95.00 77 GLY A N 1
ATOM 625 C CA . GLY A 1 77 ? 0.872 0.961 -20.040 1.00 95.00 77 GLY A CA 1
ATOM 626 C C . GLY A 1 77 ? 1.181 1.125 -18.550 1.00 95.00 77 GLY A C 1
ATOM 627 O O . GLY A 1 77 ? 0.275 1.362 -17.753 1.00 95.00 77 GLY A O 1
ATOM 628 N N . PRO A 1 78 ? 2.467 1.025 -18.164 1.00 96.12 78 PRO A N 1
ATOM 629 C CA . PRO A 1 78 ? 2.895 1.166 -16.773 1.00 96.12 78 PRO A CA 1
ATOM 630 C C . PRO A 1 78 ? 2.487 2.489 -16.120 1.00 96.12 78 PRO A C 1
ATOM 632 O O . PRO A 1 78 ? 1.997 2.473 -14.999 1.00 96.12 78 PRO A O 1
ATOM 635 N N . LEU A 1 79 ? 2.631 3.620 -16.822 1.00 96.75 79 LEU A N 1
ATOM 636 C CA . LEU A 1 79 ? 2.235 4.926 -16.283 1.00 96.75 79 LEU A CA 1
ATOM 637 C C . LEU A 1 79 ? 0.738 4.963 -15.945 1.00 96.75 79 LEU A C 1
ATOM 639 O O . LEU A 1 79 ? 0.386 5.387 -14.851 1.00 96.75 79 LEU A O 1
ATOM 643 N N . ALA A 1 80 ? -0.118 4.445 -16.834 1.00 97.69 80 ALA A N 1
ATOM 644 C CA . ALA A 1 80 ? -1.560 4.402 -16.602 1.00 97.69 80 ALA A CA 1
ATOM 645 C C . ALA A 1 80 ? -1.915 3.588 -15.347 1.00 97.69 80 ALA A C 1
ATOM 647 O O . ALA A 1 80 ? -2.805 3.975 -14.604 1.00 97.69 80 ALA A O 1
ATOM 648 N N . ILE A 1 81 ? -1.186 2.500 -15.073 1.00 98.19 81 ILE A N 1
ATOM 649 C CA . ILE A 1 81 ? -1.377 1.690 -13.862 1.00 98.19 81 ILE A CA 1
ATOM 650 C C . ILE A 1 81 ? -1.035 2.474 -12.595 1.00 98.19 81 ILE A C 1
ATOM 652 O O . ILE A 1 81 ? -1.791 2.425 -11.631 1.00 98.19 81 ILE A O 1
ATOM 656 N N . PHE A 1 82 ? 0.092 3.186 -12.569 1.00 98.06 82 PHE A N 1
ATOM 657 C CA . PHE A 1 82 ? 0.479 3.956 -11.382 1.00 98.06 82 PHE A CA 1
ATOM 658 C C . PHE A 1 82 ? -0.378 5.214 -11.193 1.00 98.06 82 PHE A C 1
ATOM 660 O O . PHE A 1 82 ? -0.626 5.612 -10.059 1.00 98.06 82 PHE A O 1
ATOM 667 N N . GLU A 1 83 ? -0.883 5.820 -12.271 1.00 98.31 83 GLU A N 1
ATOM 668 C CA . GLU A 1 83 ? -1.881 6.893 -12.175 1.00 98.31 83 GLU A CA 1
ATOM 669 C C . GLU A 1 83 ? -3.220 6.375 -11.635 1.00 98.31 83 GLU A C 1
ATOM 671 O O . GLU A 1 83 ? -3.830 7.029 -10.791 1.00 98.31 83 GLU A O 1
ATOM 676 N N . ASP A 1 84 ? -3.650 5.189 -12.066 1.00 98.19 84 ASP A N 1
ATOM 677 C CA . ASP A 1 84 ? -4.830 4.504 -11.533 1.00 98.19 84 ASP A CA 1
ATOM 678 C C . ASP A 1 84 ? -4.641 4.128 -10.053 1.00 98.19 84 ASP A C 1
ATOM 680 O O . ASP A 1 84 ? -5.504 4.423 -9.233 1.00 98.19 84 ASP A O 1
ATOM 684 N N . SER A 1 85 ? -3.461 3.610 -9.687 1.00 97.88 85 SER A N 1
ATOM 685 C CA . SER A 1 85 ? -3.075 3.333 -8.292 1.00 97.88 85 SER A CA 1
ATOM 686 C C . SER A 1 85 ? -3.171 4.593 -7.429 1.00 97.88 85 SER A C 1
ATOM 688 O O . SER A 1 85 ? -3.805 4.582 -6.385 1.00 97.88 85 SER A O 1
ATOM 690 N N . LEU A 1 86 ? -2.621 5.720 -7.895 1.00 98.31 86 LEU A N 1
ATOM 691 C CA . LEU A 1 86 ? -2.673 6.991 -7.169 1.00 98.31 86 LEU A CA 1
ATOM 692 C C . LEU A 1 86 ? -4.108 7.505 -6.984 1.00 98.31 86 LEU A C 1
ATOM 694 O O . LEU A 1 86 ? -4.449 8.076 -5.947 1.00 98.31 86 LEU A O 1
ATOM 698 N N . ASN A 1 87 ? -4.951 7.351 -8.005 1.00 98.38 87 ASN A N 1
ATOM 699 C CA . ASN A 1 87 ? -6.358 7.728 -7.911 1.00 98.38 87 ASN A CA 1
ATOM 700 C C . ASN A 1 87 ? -7.115 6.817 -6.940 1.00 98.38 87 ASN A C 1
ATOM 702 O O . ASN A 1 87 ? -7.973 7.304 -6.201 1.00 98.38 87 ASN A O 1
ATOM 706 N N . HIS A 1 88 ? -6.785 5.525 -6.934 1.00 98.25 88 HIS A N 1
ATOM 707 C CA . HIS A 1 88 ? -7.328 4.550 -5.997 1.00 98.25 88 HIS A CA 1
ATOM 708 C C . HIS A 1 88 ? -6.915 4.870 -4.557 1.00 98.25 88 HIS A C 1
ATOM 710 O O . HIS A 1 88 ? -7.790 4.964 -3.702 1.00 98.25 88 HIS A O 1
ATOM 716 N N . GLU A 1 89 ? -5.644 5.184 -4.301 1.00 97.94 89 GLU A N 1
ATOM 717 C CA . GLU A 1 89 ? -5.179 5.603 -2.970 1.00 97.94 89 GLU A CA 1
ATOM 718 C C . GLU A 1 89 ? -5.914 6.844 -2.466 1.00 97.94 89 GLU A C 1
ATOM 720 O O . GLU A 1 89 ? -6.473 6.852 -1.373 1.00 97.94 89 GLU A O 1
ATOM 725 N N . ARG A 1 90 ? -6.061 7.872 -3.310 1.00 98.38 90 ARG A N 1
ATOM 726 C CA . ARG A 1 90 ? -6.857 9.065 -2.965 1.00 98.38 90 ARG A CA 1
ATOM 727 C C . ARG A 1 90 ? -8.316 8.738 -2.656 1.00 98.38 90 ARG A C 1
ATOM 729 O O . ARG A 1 90 ? -8.945 9.405 -1.828 1.00 98.38 90 ARG A O 1
ATOM 736 N N . TYR A 1 91 ? -8.883 7.748 -3.342 1.00 98.50 91 TYR A N 1
ATOM 737 C CA . TYR A 1 91 ? -10.231 7.262 -3.070 1.00 98.50 91 TYR A CA 1
ATOM 738 C C . TYR A 1 91 ? -10.313 6.565 -1.703 1.00 98.50 91 TYR A C 1
ATOM 740 O O . TYR A 1 91 ? -11.248 6.845 -0.941 1.00 98.50 91 TYR A O 1
ATOM 748 N N . ILE A 1 92 ? -9.332 5.727 -1.362 1.00 98.50 92 ILE A N 1
ATOM 749 C CA . ILE A 1 92 ? -9.234 5.063 -0.057 1.00 98.50 92 ILE A CA 1
ATOM 750 C C . ILE A 1 92 ? -9.040 6.094 1.061 1.00 98.50 92 ILE A C 1
ATOM 752 O O . ILE A 1 92 ? -9.860 6.133 1.985 1.00 98.50 92 ILE A O 1
ATOM 756 N N . SER A 1 93 ? -8.105 7.034 0.921 1.00 98.56 93 SER A N 1
ATOM 757 C CA . SER A 1 93 ? -7.907 8.151 1.857 1.00 98.56 93 SER A CA 1
ATOM 758 C C . SER A 1 93 ? -9.185 8.938 2.104 1.00 98.56 93 SER A C 1
ATOM 760 O O . SER A 1 93 ? -9.556 9.210 3.247 1.00 98.56 93 SER A O 1
ATOM 762 N N . LYS A 1 94 ? -9.919 9.273 1.035 1.00 98.62 94 LYS A N 1
ATOM 763 C CA . LYS A 1 94 ? -11.207 9.957 1.161 1.00 98.62 94 LYS A CA 1
ATOM 764 C C . LYS A 1 94 ? -12.203 9.124 1.966 1.00 98.62 94 LYS A C 1
ATOM 766 O O . LYS A 1 94 ? -12.877 9.675 2.832 1.00 98.62 94 LYS A O 1
ATOM 771 N N . SER A 1 95 ? -12.283 7.819 1.717 1.00 98.56 95 SER A N 1
ATOM 772 C CA . SER A 1 95 ? -13.173 6.950 2.486 1.00 98.56 95 SER A CA 1
ATOM 773 C C . SER A 1 95 ? -12.795 6.862 3.964 1.00 98.56 95 SER A C 1
ATOM 775 O O . SER A 1 95 ? -13.679 6.909 4.813 1.00 98.56 95 SER A O 1
ATOM 777 N N . ILE A 1 96 ? -11.503 6.847 4.295 1.00 98.44 96 ILE A N 1
ATOM 778 C CA . ILE A 1 96 ? -11.023 6.889 5.682 1.00 98.44 96 ILE A CA 1
ATOM 779 C C . ILE A 1 96 ? -11.397 8.220 6.346 1.00 98.44 96 ILE A C 1
ATOM 781 O O . ILE A 1 96 ? -11.867 8.220 7.486 1.00 98.44 96 ILE A O 1
ATOM 785 N N . HIS A 1 97 ? -11.258 9.346 5.637 1.00 98.38 97 HIS A N 1
ATOM 786 C CA . HIS A 1 97 ? -11.688 10.656 6.134 1.00 98.38 97 HIS A CA 1
ATOM 787 C C . HIS A 1 97 ? -13.196 10.706 6.411 1.00 98.38 97 HIS A C 1
ATOM 789 O O . HIS A 1 97 ? -13.599 11.202 7.457 1.00 98.38 97 HIS A O 1
ATOM 795 N N . GLU A 1 98 ? -14.025 10.124 5.542 1.00 98.56 98 GLU A N 1
ATOM 796 C CA . GLU A 1 98 ? -15.477 10.040 5.759 1.00 98.56 98 GLU A CA 1
ATOM 797 C C . GLU A 1 98 ? -15.820 9.261 7.045 1.00 98.56 98 GLU A C 1
ATOM 799 O O . GLU A 1 98 ? -16.709 9.662 7.801 1.00 98.56 98 GLU A O 1
ATOM 804 N N . ILE A 1 99 ? -15.091 8.179 7.349 1.00 98.56 99 ILE A N 1
ATOM 805 C CA . ILE A 1 99 ? -15.279 7.414 8.596 1.00 98.56 99 ILE A CA 1
ATOM 806 C C . ILE A 1 99 ? -14.751 8.204 9.801 1.00 98.56 99 ILE A C 1
ATOM 808 O O . ILE A 1 99 ? -15.362 8.179 10.871 1.00 98.56 99 ILE A O 1
ATOM 812 N N . MET A 1 100 ? -13.638 8.925 9.644 1.00 98.38 100 MET A N 1
ATOM 813 C CA . MET A 1 100 ? -13.081 9.791 10.686 1.00 98.38 100 MET A CA 1
ATOM 814 C C . MET A 1 100 ? -14.065 10.902 11.068 1.00 98.38 100 MET A C 1
ATOM 816 O O . MET A 1 100 ? -14.309 11.122 12.257 1.00 98.38 100 MET A O 1
ATOM 820 N N . ASP A 1 101 ? -14.664 11.564 10.079 1.00 98.50 101 ASP A N 1
ATOM 821 C CA . ASP A 1 101 ? -15.671 12.604 10.288 1.00 98.50 101 ASP A CA 1
ATOM 822 C C . ASP A 1 101 ? -16.901 12.036 11.005 1.00 98.50 101 ASP A C 1
ATOM 824 O O . ASP A 1 101 ? -17.342 12.600 12.012 1.00 98.50 101 ASP A O 1
ATOM 828 N N . LEU A 1 102 ? -17.380 10.860 10.579 1.00 98.50 102 LEU A N 1
ATOM 829 C CA . LEU A 1 102 ? -18.465 10.149 11.258 1.00 98.50 102 LEU A CA 1
ATOM 830 C C . LEU A 1 102 ? -18.106 9.805 12.712 1.00 98.50 102 LEU A C 1
ATOM 832 O O . LEU A 1 102 ? -18.934 9.951 13.609 1.00 98.50 102 LEU A O 1
ATOM 836 N N . ALA A 1 103 ? -16.869 9.378 12.979 1.00 98.25 103 ALA A N 1
ATOM 837 C CA . ALA A 1 103 ? -16.417 9.055 14.332 1.00 98.25 103 ALA A CA 1
ATOM 838 C C . ALA A 1 103 ? -16.381 10.297 15.230 1.00 98.25 103 ALA A C 1
ATOM 840 O O . ALA A 1 103 ? -16.708 10.226 16.416 1.00 98.25 103 ALA A O 1
ATOM 841 N N . VAL A 1 104 ? -16.010 11.453 14.675 1.00 98.00 104 VAL A N 1
ATOM 842 C CA . VAL A 1 104 ? -16.060 12.734 15.387 1.00 98.00 104 VAL A CA 1
ATOM 843 C C . VAL A 1 104 ? -17.506 13.144 15.675 1.00 98.00 104 VAL A C 1
ATOM 845 O O . VAL A 1 104 ? -17.794 13.550 16.805 1.00 98.00 104 VAL A O 1
ATOM 848 N N . GLU A 1 105 ? -18.408 13.010 14.701 1.00 98.06 105 GLU A N 1
ATOM 849 C CA . GLU A 1 105 ? -19.832 13.337 14.836 1.00 98.06 105 GLU A CA 1
ATOM 850 C C . GLU A 1 105 ? -20.531 12.458 15.887 1.00 98.06 105 GLU A C 1
ATOM 852 O O . GLU A 1 105 ? -21.181 12.974 16.801 1.00 98.06 105 GLU A O 1
ATOM 857 N N . GLU A 1 106 ? -20.325 11.139 15.822 1.00 97.75 106 GLU A N 1
ATOM 858 C CA . GLU A 1 106 ? -20.877 10.160 16.770 1.00 97.75 106 GLU A CA 1
ATOM 859 C C . GLU A 1 106 ? -20.169 10.195 18.143 1.00 97.75 106 GLU A C 1
ATOM 861 O O . GLU A 1 106 ? -20.606 9.531 19.084 1.00 97.75 106 GLU A O 1
ATOM 866 N N . LYS A 1 107 ? -19.093 10.988 18.289 1.00 98.06 107 LYS A N 1
ATOM 867 C CA . LYS A 1 107 ? -18.200 11.016 19.466 1.00 98.06 107 LYS A CA 1
ATOM 868 C C . LYS A 1 107 ? -17.606 9.638 19.795 1.00 98.06 107 LYS A C 1
ATOM 870 O O . LYS A 1 107 ? -17.324 9.328 20.955 1.00 98.06 107 LYS A O 1
ATOM 875 N N . ASP A 1 108 ? -17.371 8.825 18.771 1.00 97.94 108 ASP A N 1
ATOM 876 C CA . ASP A 1 108 ? -16.699 7.533 18.869 1.00 97.94 108 ASP A CA 1
ATOM 877 C C . ASP A 1 108 ? -15.179 7.742 18.980 1.00 97.94 108 ASP A C 1
ATOM 879 O O . ASP A 1 108 ? -14.412 7.708 18.013 1.00 97.94 108 ASP A O 1
ATOM 883 N N . HIS A 1 109 ? -14.736 8.019 20.206 1.00 97.44 109 HIS A N 1
ATOM 884 C CA . HIS A 1 109 ? -13.326 8.243 20.510 1.00 97.44 109 HIS A CA 1
ATOM 885 C C . HIS A 1 109 ? -12.418 7.035 20.211 1.00 97.44 109 HIS A C 1
ATOM 887 O O . HIS A 1 109 ? -11.320 7.269 19.694 1.00 97.44 109 HIS A O 1
ATOM 893 N N . PRO A 1 110 ? -12.810 5.774 20.503 1.00 97.38 110 PRO A N 1
ATOM 894 C CA . PRO A 1 110 ? -12.033 4.604 20.099 1.00 97.38 110 PRO A CA 1
ATOM 895 C C . PRO A 1 110 ? -11.773 4.548 18.593 1.00 97.38 110 PRO A C 1
ATOM 897 O O . PRO A 1 110 ? -10.613 4.434 18.191 1.00 97.38 110 PRO A O 1
ATOM 900 N N . THR A 1 111 ? -12.815 4.689 17.768 1.00 98.06 111 THR A N 1
ATOM 901 C CA . THR A 1 111 ? -12.671 4.623 16.307 1.00 98.06 111 THR A CA 1
ATOM 902 C C . THR A 1 111 ? -11.848 5.789 15.778 1.00 98.06 111 THR A C 1
ATOM 904 O O . THR A 1 111 ? -10.929 5.579 14.989 1.00 98.06 111 THR A O 1
ATOM 907 N N . LYS A 1 112 ? -12.062 7.002 16.302 1.00 97.88 112 LYS A N 1
ATOM 908 C CA . LYS A 1 112 ? -11.220 8.162 15.980 1.00 97.88 112 LYS A CA 1
ATOM 909 C C . LYS A 1 112 ? -9.735 7.894 16.256 1.00 97.88 112 LYS A C 1
ATOM 911 O O . LYS A 1 112 ? -8.881 8.189 15.426 1.00 97.88 112 LYS A O 1
ATOM 916 N N . SER A 1 113 ? -9.414 7.346 17.431 1.00 97.25 113 SER A N 1
ATOM 917 C CA . SER A 1 113 ? -8.026 7.047 17.804 1.00 97.25 113 SER A CA 1
ATOM 918 C C . SER A 1 113 ? -7.408 5.965 16.923 1.00 97.25 113 SER A C 1
ATOM 920 O O . SER A 1 113 ? -6.205 6.006 16.678 1.00 97.25 113 SER A O 1
ATOM 922 N N . PHE A 1 114 ? -8.203 4.988 16.497 1.00 97.62 114 PHE A N 1
ATOM 923 C CA . PHE A 1 114 ? -7.771 3.917 15.609 1.00 97.62 114 PHE A CA 1
ATOM 924 C C . PHE A 1 114 ? -7.472 4.437 14.195 1.00 97.62 114 PHE A C 1
ATOM 926 O O . PHE A 1 114 ? -6.403 4.155 13.656 1.00 97.62 114 PHE A O 1
ATOM 933 N N . LEU A 1 115 ? -8.361 5.263 13.638 1.00 98.12 115 LEU A N 1
ATOM 934 C CA . LEU A 1 115 ? -8.232 5.803 12.282 1.00 98.12 115 LEU A CA 1
ATOM 935 C C . LEU A 1 115 ? -7.063 6.777 12.112 1.00 98.12 115 LEU A C 1
ATOM 937 O O . LEU A 1 115 ? -6.600 6.957 10.994 1.00 98.12 115 LEU A O 1
ATOM 941 N N . GLN A 1 116 ? -6.548 7.382 13.189 1.00 93.19 116 GLN A N 1
ATOM 942 C CA . GLN A 1 116 ? -5.404 8.296 13.085 1.00 93.19 116 GLN A CA 1
ATOM 943 C C . GLN A 1 116 ? -4.175 7.619 12.463 1.00 93.19 116 GLN A C 1
ATOM 945 O O . GLN A 1 116 ? -3.469 8.257 11.692 1.00 93.19 116 GLN A O 1
ATOM 950 N N . TRP A 1 117 ? -3.941 6.335 12.767 1.00 94.88 117 TRP A N 1
ATOM 951 C CA . TRP A 1 117 ? -2.846 5.586 12.148 1.00 94.88 117 TRP A CA 1
ATOM 952 C C . TRP A 1 117 ? -3.028 5.487 10.629 1.00 94.88 117 TRP A C 1
ATOM 954 O O . TRP A 1 117 ? -2.079 5.740 9.904 1.00 94.88 117 TRP A O 1
ATOM 964 N N . PHE A 1 118 ? -4.246 5.195 10.161 1.00 95.88 118 PHE A N 1
ATOM 965 C CA . PHE A 1 118 ? -4.550 5.099 8.731 1.00 95.88 118 PHE A CA 1
ATOM 966 C C . PHE A 1 118 ? -4.429 6.447 8.027 1.00 95.88 118 PHE A C 1
ATOM 968 O O . PHE A 1 118 ? -3.866 6.515 6.948 1.00 95.88 118 PHE A O 1
ATOM 975 N N . VAL A 1 119 ? -4.897 7.534 8.646 1.00 93.56 119 VAL A N 1
ATOM 976 C CA . VAL A 1 119 ? -4.735 8.881 8.077 1.00 93.56 119 VAL A CA 1
ATOM 977 C C . VAL A 1 119 ? -3.257 9.223 7.880 1.00 93.56 119 VAL A C 1
ATOM 979 O O . VAL A 1 119 ? -2.893 9.767 6.844 1.00 93.56 119 VAL A O 1
ATOM 982 N N . ASP A 1 120 ? -2.407 8.908 8.860 1.00 89.50 120 ASP A N 1
ATOM 983 C CA . ASP A 1 120 ? -0.970 9.163 8.752 1.00 89.50 120 ASP A CA 1
ATOM 984 C C . ASP A 1 120 ? -0.303 8.236 7.715 1.00 89.50 120 ASP A C 1
ATOM 986 O O . ASP A 1 120 ? 0.577 8.689 6.988 1.00 89.50 120 ASP A O 1
ATOM 990 N N . GLU A 1 121 ? -0.721 6.967 7.634 1.00 88.62 121 GLU A N 1
ATOM 991 C CA . GLU A 1 121 ? -0.186 5.986 6.677 1.00 88.62 121 GLU A CA 1
ATOM 992 C C . GLU A 1 121 ? -0.525 6.365 5.228 1.00 88.62 121 GLU A C 1
ATOM 994 O O . GLU A 1 121 ? 0.384 6.495 4.409 1.00 88.62 121 GLU A O 1
ATOM 999 N N . GLN A 1 122 ? -1.796 6.672 4.934 1.00 92.62 122 GLN A N 1
ATOM 1000 C CA . GLN A 1 122 ? -2.235 7.036 3.583 1.00 92.62 122 GLN A CA 1
ATOM 1001 C C . GLN A 1 122 ? -1.496 8.265 3.027 1.00 92.62 122 GLN A C 1
ATOM 1003 O O . GLN A 1 122 ? -1.301 8.384 1.820 1.00 92.62 122 GLN A O 1
ATOM 1008 N N . VAL A 1 123 ? -1.067 9.201 3.886 1.00 87.38 123 VAL A N 1
ATOM 1009 C CA . VAL A 1 123 ? -0.262 10.358 3.453 1.00 87.38 123 VAL A CA 1
ATOM 1010 C C . VAL A 1 123 ? 1.093 9.911 2.897 1.00 87.38 123 VAL A C 1
ATOM 1012 O O . VAL A 1 123 ? 1.561 10.472 1.906 1.00 87.38 123 VAL A O 1
ATOM 1015 N N . GLU A 1 124 ? 1.728 8.918 3.520 1.00 87.12 124 GLU A N 1
ATOM 1016 C CA . GLU A 1 124 ? 3.015 8.377 3.072 1.00 87.12 124 GLU A CA 1
ATOM 1017 C C . GLU A 1 124 ? 2.846 7.481 1.831 1.00 87.12 124 GLU A C 1
ATOM 1019 O O . GLU A 1 124 ? 3.697 7.501 0.936 1.00 87.12 124 GLU A O 1
ATOM 1024 N N . GLU A 1 125 ? 1.743 6.736 1.735 1.00 84.94 125 GLU A N 1
ATOM 1025 C CA . GLU A 1 125 ? 1.403 5.915 0.563 1.00 84.94 125 GLU A CA 1
ATOM 1026 C C . GLU A 1 125 ? 1.120 6.781 -0.666 1.00 84.94 125 GLU A C 1
ATOM 1028 O O . GLU A 1 125 ? 1.754 6.597 -1.709 1.00 84.94 125 GLU A O 1
ATOM 1033 N N . GLU A 1 126 ? 0.264 7.801 -0.536 1.00 92.56 126 GLU A N 1
ATOM 1034 C CA . GLU A 1 126 ? -0.011 8.748 -1.619 1.00 92.56 126 GLU A CA 1
ATOM 1035 C C . GLU A 1 126 ? 1.263 9.462 -2.093 1.00 92.56 126 GLU A C 1
ATOM 1037 O O . GLU A 1 126 ? 1.468 9.587 -3.303 1.00 92.56 126 GLU A O 1
ATOM 1042 N N . ASP A 1 127 ? 2.136 9.907 -1.179 1.00 89.50 127 ASP A N 1
ATOM 1043 C CA . ASP A 1 127 ? 3.419 10.536 -1.533 1.00 89.50 127 ASP A CA 1
ATOM 1044 C C . ASP A 1 127 ? 4.332 9.562 -2.293 1.00 89.50 127 ASP A C 1
ATOM 1046 O O . ASP A 1 127 ? 4.917 9.915 -3.322 1.00 89.50 127 ASP A O 1
ATOM 1050 N N . THR A 1 128 ? 4.402 8.308 -1.844 1.00 88.06 128 THR A N 1
ATOM 1051 C CA . THR A 1 128 ? 5.207 7.266 -2.493 1.00 88.06 128 THR A CA 1
ATOM 1052 C C . THR A 1 128 ? 4.725 6.999 -3.920 1.00 88.06 128 THR A C 1
ATOM 1054 O O . THR A 1 128 ? 5.524 7.021 -4.863 1.00 88.06 128 THR A O 1
ATOM 1057 N N . VAL A 1 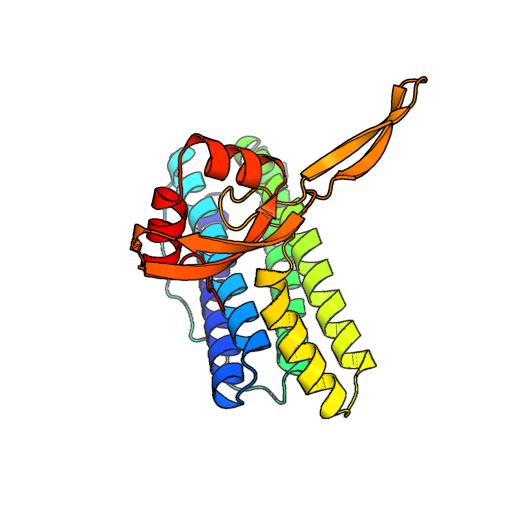129 ? 3.418 6.801 -4.119 1.00 92.81 129 VAL A N 1
ATOM 1058 C CA . VAL A 1 129 ? 2.852 6.550 -5.454 1.00 92.81 129 VAL A CA 1
ATOM 1059 C C . VAL A 1 129 ? 2.974 7.791 -6.343 1.00 92.81 129 VAL A C 1
ATOM 1061 O O . VAL A 1 129 ? 3.331 7.678 -7.520 1.00 92.81 129 VAL A O 1
ATOM 1064 N N . GLN A 1 130 ? 2.754 8.989 -5.795 1.00 93.50 130 GLN A N 1
ATOM 1065 C CA . GLN A 1 130 ? 2.917 10.256 -6.511 1.00 93.50 130 GLN A CA 1
ATOM 1066 C C . GLN A 1 130 ? 4.351 10.421 -7.038 1.00 93.50 130 GLN A C 1
ATOM 1068 O O . GLN A 1 130 ? 4.532 10.750 -8.214 1.00 93.50 130 GLN A O 1
ATOM 1073 N N . GLN A 1 131 ? 5.369 10.121 -6.226 1.00 92.75 131 GLN A N 1
ATOM 1074 C CA . GLN A 1 131 ? 6.770 10.155 -6.660 1.00 92.75 131 GLN A CA 1
ATOM 1075 C C . GLN A 1 131 ? 7.047 9.161 -7.793 1.00 92.75 131 GLN A C 1
ATOM 1077 O O . GLN A 1 131 ? 7.765 9.486 -8.743 1.00 92.75 131 GLN A O 1
ATOM 1082 N N . ILE A 1 132 ? 6.457 7.962 -7.745 1.00 94.25 132 ILE A N 1
ATOM 1083 C CA . ILE A 1 132 ? 6.577 6.979 -8.829 1.00 94.25 132 ILE A CA 1
ATOM 1084 C C . ILE A 1 132 ? 5.973 7.530 -10.128 1.00 94.25 132 ILE A C 1
ATOM 1086 O O . ILE A 1 132 ? 6.624 7.481 -11.175 1.00 94.25 132 ILE A O 1
ATOM 1090 N N . VAL A 1 133 ? 4.769 8.105 -10.069 1.00 96.50 133 VAL A N 1
ATOM 1091 C CA . VAL A 1 133 ? 4.108 8.731 -11.228 1.00 96.50 133 VAL A CA 1
ATOM 1092 C C . VAL A 1 133 ? 4.961 9.863 -11.809 1.00 96.50 133 VAL A C 1
ATOM 1094 O O . VAL A 1 133 ? 5.133 9.954 -13.027 1.00 96.50 133 VAL A O 1
ATOM 1097 N N . GLU A 1 134 ? 5.536 10.716 -10.963 1.00 94.38 134 GLU A N 1
ATOM 1098 C CA . GLU A 1 134 ? 6.425 11.800 -11.395 1.00 94.38 134 GLU A CA 1
ATOM 1099 C C . GLU A 1 134 ? 7.702 11.275 -12.058 1.00 94.38 134 GLU A C 1
ATOM 1101 O O . GLU A 1 134 ? 8.106 11.785 -13.106 1.00 94.38 134 GLU A O 1
ATOM 1106 N N . ASN A 1 135 ? 8.294 10.206 -11.522 1.00 93.88 135 ASN A N 1
ATOM 1107 C CA . ASN A 1 135 ? 9.445 9.542 -12.131 1.00 93.88 135 ASN A CA 1
ATOM 1108 C C . ASN A 1 135 ? 9.114 8.988 -13.522 1.00 93.88 135 ASN A C 1
ATOM 1110 O O . ASN A 1 135 ? 9.890 9.190 -14.458 1.00 93.88 135 ASN A O 1
ATOM 1114 N N . PHE A 1 136 ? 7.944 8.369 -13.707 1.00 94.81 136 PHE A N 1
ATOM 1115 C CA . PHE A 1 136 ? 7.496 7.951 -15.039 1.00 94.81 136 PHE A CA 1
ATOM 1116 C C . PHE A 1 136 ? 7.352 9.128 -16.004 1.00 94.81 136 PHE A C 1
ATOM 1118 O O . PHE A 1 136 ? 7.807 9.041 -17.147 1.00 94.81 136 PHE A O 1
ATOM 1125 N N . LYS A 1 137 ? 6.769 10.243 -15.549 1.00 93.44 137 LYS A N 1
ATOM 1126 C CA . LYS A 1 137 ? 6.635 11.462 -16.361 1.00 93.44 137 LYS A CA 1
ATOM 1127 C C . LYS A 1 137 ? 7.999 12.027 -16.763 1.00 93.44 137 LYS A C 1
ATOM 1129 O O . LYS A 1 137 ? 8.154 12.471 -17.897 1.00 93.44 137 LYS A O 1
ATOM 1134 N N . MET A 1 138 ? 8.996 11.956 -15.879 1.00 93.25 138 MET A N 1
ATOM 1135 C CA . MET A 1 138 ? 10.376 12.347 -16.189 1.00 93.25 138 MET A CA 1
ATOM 1136 C C . MET A 1 138 ? 11.064 11.401 -17.184 1.00 93.25 138 MET A C 1
ATOM 1138 O O . MET A 1 138 ? 11.845 11.857 -18.017 1.00 93.25 138 MET A O 1
ATOM 1142 N N . ILE A 1 139 ? 10.792 10.095 -17.113 1.00 94.00 139 ILE A N 1
ATOM 1143 C CA . ILE A 1 139 ? 11.357 9.092 -18.032 1.00 94.00 139 ILE A CA 1
ATOM 1144 C C . ILE A 1 139 ? 10.814 9.266 -19.460 1.00 94.00 139 ILE A C 1
ATOM 1146 O O . ILE A 1 139 ? 11.567 9.081 -20.425 1.00 94.00 139 ILE A O 1
ATOM 1150 N N . GLY A 1 140 ? 9.528 9.604 -19.602 1.00 92.12 140 GLY A N 1
ATOM 1151 C CA . GLY A 1 140 ? 8.848 9.698 -20.896 1.00 92.12 140 GLY A CA 1
ATOM 1152 C C . GLY A 1 140 ? 8.914 8.379 -21.678 1.00 92.12 140 GLY A C 1
ATOM 1153 O O . GLY A 1 140 ? 8.762 7.299 -21.112 1.00 92.12 140 GLY A O 1
ATOM 1154 N N . ASP A 1 141 ? 9.219 8.449 -22.976 1.00 90.75 141 ASP A N 1
ATOM 1155 C CA . ASP A 1 141 ? 9.241 7.276 -23.872 1.00 90.75 141 ASP A CA 1
ATOM 1156 C C . ASP A 1 141 ? 10.562 6.475 -23.843 1.00 90.75 141 ASP A C 1
ATOM 1158 O O . ASP A 1 141 ? 10.812 5.593 -24.676 1.00 90.75 141 ASP A O 1
ATOM 1162 N N . SER A 1 142 ? 11.460 6.777 -22.901 1.00 94.25 142 SER A N 1
ATOM 1163 C CA . SER A 1 142 ? 12.771 6.133 -22.826 1.00 94.25 142 SER A CA 1
ATOM 1164 C C . SER A 1 142 ? 12.668 4.682 -22.350 1.00 94.25 142 SER A C 1
ATOM 1166 O O . SER A 1 142 ? 12.579 4.399 -21.156 1.00 94.25 142 SER A O 1
ATOM 1168 N N . LYS A 1 143 ? 12.801 3.728 -23.281 1.00 91.12 143 LYS A N 1
ATOM 1169 C CA . LYS A 1 143 ? 12.868 2.286 -22.957 1.00 91.12 143 LYS A CA 1
ATOM 1170 C C . LYS A 1 143 ? 14.003 1.944 -21.987 1.00 91.12 143 LYS A C 1
ATOM 1172 O O . LYS A 1 143 ? 13.849 1.068 -21.141 1.00 91.12 143 LYS A O 1
ATOM 1177 N N . GLY A 1 144 ? 15.143 2.627 -22.114 1.00 93.25 144 GLY A N 1
ATOM 1178 C CA . GLY A 1 144 ? 16.277 2.457 -21.203 1.00 93.25 144 GLY A CA 1
ATOM 1179 C C . GLY A 1 144 ? 15.965 2.970 -19.798 1.00 93.25 144 GLY A C 1
ATOM 1180 O O . GLY A 1 144 ? 16.269 2.285 -18.824 1.00 93.25 144 GLY A O 1
ATOM 1181 N N . GLY A 1 145 ? 15.305 4.129 -19.701 1.00 92.88 145 GLY A N 1
ATOM 1182 C CA . GLY A 1 145 ? 14.843 4.687 -18.429 1.00 92.88 145 GLY A CA 1
ATOM 1183 C C . GLY A 1 145 ? 13.824 3.779 -17.746 1.00 92.88 145 GLY A C 1
ATOM 1184 O O . GLY A 1 145 ? 14.001 3.448 -16.578 1.00 92.88 145 GLY A O 1
ATOM 1185 N N . LEU A 1 146 ? 12.843 3.271 -18.500 1.00 93.56 146 LEU A N 1
ATOM 1186 C CA . LEU A 1 146 ? 11.857 2.311 -18.001 1.00 93.56 146 LEU A CA 1
ATOM 1187 C C . LEU A 1 146 ? 12.520 1.049 -17.430 1.00 93.56 146 LEU A C 1
ATOM 1189 O O . LEU A 1 146 ? 12.184 0.616 -16.333 1.00 93.56 146 LEU A O 1
ATOM 1193 N N . PHE A 1 147 ? 13.488 0.477 -18.151 1.00 90.88 147 PHE A N 1
ATOM 1194 C CA . PHE A 1 147 ? 14.212 -0.709 -17.689 1.00 90.88 147 PHE A CA 1
ATOM 1195 C C . PHE A 1 147 ? 15.017 -0.448 -16.408 1.00 90.88 147 PHE A C 1
ATOM 1197 O O . PHE A 1 147 ? 15.074 -1.300 -15.523 1.00 90.88 147 PHE A O 1
ATOM 1204 N N . MET A 1 148 ? 15.664 0.715 -16.301 1.00 90.50 148 MET A N 1
ATOM 1205 C CA . MET A 1 148 ? 16.401 1.086 -15.091 1.00 90.50 148 MET A CA 1
ATOM 1206 C C . MET A 1 148 ? 15.463 1.297 -13.903 1.00 90.50 148 MET A C 1
ATOM 1208 O O . MET A 1 148 ? 15.775 0.831 -12.810 1.00 90.50 148 MET A O 1
ATOM 1212 N N . PHE A 1 149 ? 14.320 1.936 -14.136 1.00 92.81 149 PHE A N 1
ATOM 1213 C CA . PHE A 1 149 ? 13.332 2.217 -13.105 1.00 92.81 149 PHE A CA 1
ATOM 1214 C C . PHE A 1 149 ? 12.637 0.949 -12.594 1.00 92.81 149 PHE A C 1
ATOM 1216 O O . PHE A 1 149 ? 12.545 0.752 -11.387 1.00 92.81 149 PHE A O 1
ATOM 1223 N N . ASP A 1 150 ? 12.264 0.020 -13.483 1.00 92.88 150 ASP A N 1
ATOM 1224 C CA . ASP A 1 150 ? 11.759 -1.302 -13.075 1.00 92.88 150 ASP A CA 1
ATOM 1225 C C . ASP A 1 150 ? 12.762 -2.013 -12.154 1.00 92.88 150 ASP A C 1
ATOM 1227 O O . ASP A 1 150 ? 12.411 -2.514 -11.090 1.00 92.88 150 ASP A O 1
ATOM 1231 N N . ARG A 1 151 ? 14.054 -1.982 -12.497 1.00 85.56 151 ARG A N 1
ATOM 1232 C CA . ARG A 1 151 ? 15.096 -2.565 -11.642 1.00 85.56 151 ARG A CA 1
ATOM 1233 C C . ARG A 1 151 ? 15.263 -1.851 -10.303 1.00 85.56 151 ARG A C 1
ATOM 1235 O O . ARG A 1 151 ? 15.678 -2.495 -9.343 1.00 85.56 151 ARG A O 1
ATOM 1242 N N . GLU A 1 152 ? 15.013 -0.550 -10.232 1.00 86.00 152 GLU A N 1
ATOM 1243 C CA . GLU A 1 152 ? 15.080 0.211 -8.984 1.00 86.00 152 GLU A CA 1
ATOM 1244 C C . GLU A 1 152 ? 13.954 -0.187 -8.024 1.00 86.00 152 GLU A C 1
ATOM 1246 O O . GLU A 1 152 ? 14.230 -0.446 -6.852 1.00 86.00 152 GLU A O 1
ATOM 1251 N N . LEU A 1 153 ? 12.732 -0.362 -8.534 1.00 82.62 153 LEU A N 1
ATOM 1252 C CA . LEU A 1 153 ? 11.587 -0.831 -7.745 1.00 82.62 153 LEU A CA 1
ATOM 1253 C C . LEU A 1 153 ? 11.790 -2.261 -7.210 1.00 82.62 153 LEU A C 1
ATOM 1255 O O . LEU A 1 153 ? 11.444 -2.550 -6.066 1.00 82.62 153 LEU A O 1
ATOM 1259 N N . ASP A 1 154 ? 12.452 -3.146 -7.970 1.00 71.06 154 ASP A N 1
ATOM 1260 C CA . ASP A 1 154 ? 12.881 -4.464 -7.454 1.00 71.06 154 ASP A CA 1
ATOM 1261 C C . ASP A 1 154 ? 13.894 -4.318 -6.301 1.00 71.06 154 ASP A C 1
ATOM 1263 O O . ASP A 1 154 ? 13.889 -5.063 -5.313 1.00 71.06 154 ASP A O 1
ATOM 1267 N N . LEU A 1 155 ? 14.784 -3.328 -6.412 1.00 51.81 155 LEU A N 1
ATOM 1268 C CA . LEU A 1 155 ? 15.828 -3.063 -5.434 1.00 51.81 155 LEU A CA 1
ATOM 1269 C C . LEU A 1 155 ? 15.318 -2.365 -4.179 1.00 51.81 155 LEU A C 1
ATOM 1271 O O . LEU A 1 155 ? 16.001 -2.487 -3.168 1.00 51.81 155 LEU A O 1
ATOM 1275 N N . GLU A 1 156 ? 14.160 -1.708 -4.162 1.00 53.38 156 GLU A N 1
ATOM 1276 C CA . GLU A 1 156 ? 13.650 -1.003 -2.977 1.00 53.38 156 GLU A CA 1
ATOM 1277 C C . GLU A 1 156 ? 13.482 -1.948 -1.766 1.00 53.38 156 GLU A C 1
ATOM 1279 O O . GLU A 1 156 ? 13.901 -1.648 -0.638 1.00 53.38 156 GLU A O 1
ATOM 1284 N N . LYS A 1 157 ? 13.076 -3.196 -2.033 1.00 47.47 157 LYS A N 1
ATOM 1285 C CA . LYS A 1 157 ? 13.044 -4.305 -1.061 1.00 47.47 157 LYS A CA 1
ATOM 1286 C C . LYS A 1 157 ? 14.435 -4.661 -0.508 1.00 47.47 157 LYS A C 1
ATOM 1288 O O . LYS A 1 157 ? 14.586 -4.942 0.685 1.00 47.47 157 LYS A O 1
ATOM 1293 N N . PHE A 1 158 ? 15.472 -4.597 -1.347 1.00 41.34 158 PHE A N 1
ATOM 1294 C CA . PHE A 1 158 ? 16.882 -4.839 -0.990 1.00 41.34 158 PHE A CA 1
ATOM 1295 C C . PHE A 1 158 ? 17.615 -3.582 -0.462 1.00 41.34 158 PHE A C 1
ATOM 1297 O O . PHE A 1 158 ? 18.677 -3.672 0.177 1.00 41.34 158 PHE A O 1
ATOM 1304 N N . MET A 1 159 ? 17.061 -2.398 -0.732 1.00 45.66 159 MET A N 1
ATOM 1305 C CA . MET A 1 159 ? 17.581 -1.075 -0.395 1.00 45.66 159 MET A CA 1
ATOM 1306 C C . MET A 1 159 ? 16.993 -0.509 0.880 1.00 45.66 159 MET A C 1
ATOM 1308 O O . MET A 1 159 ? 17.623 0.396 1.445 1.00 45.66 159 MET A O 1
ATOM 1312 N N . SER A 1 160 ? 15.921 -1.102 1.424 1.00 54.31 160 SER A N 1
ATOM 1313 C CA . SER A 1 160 ? 15.700 -1.020 2.861 1.00 54.31 160 SER A CA 1
ATOM 1314 C C . SER A 1 160 ? 17.059 -1.334 3.491 1.00 54.31 160 SER A C 1
ATOM 1316 O O . SER A 1 160 ? 17.669 -2.381 3.250 1.00 54.31 160 SER A O 1
ATOM 1318 N N . ARG A 1 161 ? 17.674 -0.339 4.146 1.00 66.44 161 ARG A N 1
ATOM 1319 C CA . ARG A 1 161 ? 18.965 -0.518 4.813 1.00 66.44 161 ARG A CA 1
ATOM 1320 C C . ARG A 1 161 ? 18.689 -1.398 6.025 1.00 66.44 161 ARG A C 1
ATOM 1322 O O . ARG A 1 161 ? 18.816 -0.940 7.148 1.00 66.44 161 ARG A O 1
ATOM 1329 N N . LYS A 1 162 ? 18.293 -2.644 5.795 1.00 73.56 162 LYS A N 1
ATOM 1330 C CA . LYS A 1 162 ? 18.006 -3.659 6.780 1.00 73.56 162 LYS A CA 1
ATOM 1331 C C . LYS A 1 162 ? 19.190 -4.606 6.823 1.00 73.56 162 LYS A C 1
ATOM 1333 O O . LYS A 1 162 ? 19.790 -4.964 5.810 1.00 73.56 162 LYS A O 1
ATOM 1338 N N . CYS A 1 163 ? 19.582 -4.943 8.037 1.00 82.62 163 CYS A N 1
ATOM 1339 C CA . CYS A 1 163 ? 20.534 -6.009 8.267 1.00 82.62 163 CYS A CA 1
ATOM 1340 C C . CYS A 1 163 ? 19.870 -7.344 7.923 1.00 82.62 163 CYS A C 1
ATOM 1342 O O . CYS A 1 163 ? 18.839 -7.666 8.505 1.00 82.62 163 CYS A O 1
ATOM 1344 N N . GLU A 1 164 ? 20.481 -8.143 7.054 1.00 83.06 164 GLU A N 1
ATOM 1345 C CA . GLU A 1 164 ? 19.902 -9.423 6.624 1.00 83.06 164 GLU A CA 1
ATOM 1346 C C . GLU A 1 164 ? 19.812 -10.452 7.761 1.00 83.06 164 GLU A C 1
ATOM 1348 O O . GLU A 1 164 ? 18.928 -11.298 7.751 1.00 83.06 164 GLU A O 1
ATOM 1353 N N . LEU A 1 165 ? 20.682 -10.358 8.774 1.00 84.31 165 LEU A N 1
ATOM 1354 C CA . LEU A 1 165 ? 20.633 -11.242 9.944 1.00 84.31 165 LEU A CA 1
ATOM 1355 C C . LEU A 1 165 ? 19.664 -10.744 11.021 1.00 84.31 165 LEU A C 1
ATOM 1357 O O . LEU A 1 165 ? 18.896 -11.518 11.568 1.00 84.31 165 LEU A O 1
ATOM 1361 N N . THR A 1 166 ? 19.729 -9.456 11.367 1.00 81.56 166 THR A N 1
ATOM 1362 C CA . THR A 1 166 ? 19.040 -8.923 12.558 1.00 81.56 166 THR A CA 1
ATOM 1363 C C . THR A 1 166 ? 17.783 -8.120 12.233 1.00 81.56 166 THR A C 1
ATOM 1365 O O . THR A 1 166 ? 17.179 -7.574 13.148 1.00 81.56 166 THR A O 1
ATOM 1368 N N . GLY A 1 167 ? 17.448 -7.912 10.957 1.00 76.94 167 GLY A N 1
ATOM 1369 C CA . GLY A 1 167 ? 16.291 -7.126 10.506 1.00 76.94 167 GLY A CA 1
ATOM 1370 C C . GLY A 1 167 ? 16.367 -5.612 10.759 1.00 76.94 167 GLY A C 1
ATOM 1371 O O . GLY A 1 167 ? 15.570 -4.867 10.200 1.00 76.94 167 GLY A O 1
ATOM 1372 N N . ILE A 1 168 ? 17.330 -5.143 11.567 1.00 80.19 168 ILE A N 1
ATOM 1373 C CA . ILE A 1 168 ? 17.504 -3.728 11.944 1.00 80.19 168 ILE A CA 1
ATOM 1374 C C . ILE A 1 168 ? 17.551 -2.843 10.697 1.00 80.19 168 ILE A C 1
ATOM 1376 O O . ILE A 1 168 ? 18.509 -2.942 9.926 1.00 80.19 168 ILE A O 1
ATOM 1380 N N . GLY A 1 169 ? 16.545 -1.978 10.558 1.00 80.94 169 GLY A N 1
ATOM 1381 C CA . GLY A 1 169 ? 16.402 -0.979 9.503 1.00 80.94 169 GLY A CA 1
ATOM 1382 C C . GLY A 1 169 ? 16.720 0.450 9.957 1.00 80.94 169 GLY A C 1
ATOM 1383 O O . GLY A 1 169 ? 17.158 0.661 11.092 1.00 80.94 169 GLY A O 1
ATOM 1384 N N . PRO A 1 170 ? 16.510 1.447 9.079 1.00 79.25 170 PRO A N 1
ATOM 1385 C CA . PRO A 1 170 ? 16.466 2.851 9.469 1.00 79.25 170 PRO A CA 1
ATOM 1386 C C . PRO A 1 170 ? 15.418 3.096 10.554 1.00 79.25 170 PRO A C 1
ATOM 1388 O O . PRO A 1 170 ? 14.308 2.588 10.447 1.00 79.25 170 PRO A O 1
ATOM 1391 N N . ILE A 1 171 ? 15.761 3.904 11.553 1.00 78.69 171 ILE A N 1
ATOM 1392 C CA . ILE A 1 171 ? 14.820 4.361 12.584 1.00 78.69 171 ILE A CA 1
ATOM 1393 C C . ILE A 1 171 ? 14.635 5.875 12.472 1.00 78.69 171 ILE A C 1
ATOM 1395 O O . ILE A 1 171 ? 15.579 6.604 12.149 1.00 78.69 171 ILE A O 1
ATOM 1399 N N . THR A 1 172 ? 13.424 6.355 12.723 1.00 71.00 172 THR A N 1
ATOM 1400 C CA . THR A 1 172 ? 13.112 7.783 12.823 1.00 71.00 172 THR A CA 1
ATOM 1401 C C . THR A 1 172 ? 13.267 8.234 14.274 1.00 71.00 172 THR A C 1
ATOM 1403 O O . THR A 1 172 ? 12.988 7.495 15.217 1.00 71.00 172 THR A O 1
ATOM 1406 N N . GLY A 1 173 ? 13.789 9.438 14.478 1.00 83.19 173 GLY A N 1
ATOM 1407 C CA . GLY A 1 173 ? 13.922 10.031 15.805 1.00 83.19 173 GLY A CA 1
ATOM 1408 C C . GLY A 1 173 ? 14.295 11.503 15.713 1.00 83.19 173 GLY A C 1
ATOM 1409 O O . GLY A 1 173 ? 14.195 12.112 14.649 1.00 83.19 173 GLY A O 1
ATOM 1410 N N . SER A 1 174 ? 14.751 12.083 16.819 1.00 83.38 174 SER A N 1
ATOM 1411 C CA . SER A 1 174 ? 15.143 13.494 16.859 1.00 83.38 174 SER A CA 1
ATOM 1412 C C . SER A 1 174 ? 16.639 13.644 17.104 1.00 83.38 174 SER A C 1
ATOM 1414 O O . SER A 1 174 ? 17.206 12.980 17.968 1.00 83.38 174 SER A O 1
ATOM 1416 N N . SER A 1 175 ? 17.279 14.563 16.385 1.00 78.31 175 SER A N 1
ATOM 1417 C CA . SER A 1 175 ? 18.555 15.135 16.805 1.00 78.31 175 SER A CA 1
ATOM 1418 C C . SER A 1 175 ? 18.267 16.161 17.896 1.00 78.31 175 SER A C 1
ATOM 1420 O O . SER A 1 175 ? 17.478 17.078 17.673 1.00 78.31 175 SER A O 1
ATOM 1422 N N . ILE A 1 176 ? 18.868 15.985 19.070 1.00 81.75 176 ILE A N 1
ATOM 1423 C CA . ILE A 1 176 ? 18.710 16.878 20.221 1.00 81.75 176 ILE A CA 1
ATOM 1424 C C . ILE A 1 176 ? 19.989 17.708 20.321 1.00 81.75 176 ILE A C 1
ATOM 1426 O O . ILE A 1 176 ? 21.072 17.143 20.467 1.00 81.75 176 ILE A O 1
ATOM 1430 N N . SER A 1 177 ? 19.889 19.032 20.193 1.00 83.31 177 SER A N 1
ATOM 1431 C CA . SER A 1 177 ? 21.037 19.916 20.428 1.00 83.31 177 SER A CA 1
ATOM 1432 C C . SER A 1 177 ? 21.371 19.998 21.923 1.00 83.31 177 SER A C 1
ATOM 1434 O O . SER A 1 177 ? 20.554 19.644 22.770 1.00 83.31 177 SER A O 1
ATOM 1436 N N . HIS A 1 178 ? 22.544 20.534 22.273 1.00 75.38 178 HIS A N 1
ATOM 1437 C CA . HIS A 1 178 ? 22.878 20.832 23.675 1.00 75.38 178 HIS A CA 1
ATOM 1438 C C . HIS A 1 178 ? 21.874 21.788 24.343 1.00 75.38 178 HIS A C 1
ATOM 1440 O O . HIS A 1 178 ? 21.696 21.740 25.554 1.00 75.38 178 HIS A O 1
ATOM 1446 N N . ALA A 1 179 ? 21.177 22.606 23.548 1.00 82.88 179 ALA A N 1
ATOM 1447 C CA . ALA A 1 179 ? 20.088 23.472 23.994 1.00 82.88 179 ALA A CA 1
ATOM 1448 C C . ALA A 1 179 ? 18.713 22.766 24.013 1.00 82.88 179 ALA A C 1
ATOM 1450 O O . ALA A 1 179 ? 17.687 23.427 24.093 1.00 82.88 179 ALA A O 1
ATOM 1451 N N . HIS A 1 180 ? 18.672 21.434 23.898 1.00 79.56 180 HIS A N 1
ATOM 1452 C CA . HIS A 1 180 ? 17.457 20.614 23.835 1.00 79.56 180 HIS A CA 1
ATOM 1453 C C . HIS A 1 180 ? 16.512 20.886 22.649 1.00 79.56 180 HIS A C 1
ATOM 1455 O O . HIS A 1 180 ? 15.381 20.392 22.637 1.00 79.56 180 HIS A O 1
ATOM 1461 N N . ASN A 1 181 ? 16.980 21.558 21.593 1.00 69.81 181 ASN A N 1
ATOM 1462 C CA . ASN A 1 181 ? 16.188 21.714 20.373 1.00 69.81 181 ASN A CA 1
ATOM 1463 C C . ASN A 1 181 ? 16.117 20.384 19.622 1.00 69.81 181 ASN A C 1
ATOM 1465 O O . ASN A 1 181 ? 17.147 19.781 19.309 1.00 69.81 181 ASN A O 1
ATOM 1469 N N . LYS A 1 182 ? 14.892 19.935 19.332 1.00 86.00 182 LYS A N 1
ATOM 1470 C CA . LYS A 1 182 ? 14.606 18.667 18.655 1.00 86.00 182 LYS A CA 1
ATOM 1471 C C . LYS A 1 182 ? 14.358 18.911 17.170 1.00 86.00 182 LYS A C 1
ATOM 1473 O O . LYS A 1 182 ? 13.415 19.604 16.814 1.00 86.00 182 LYS A O 1
ATOM 1478 N N . THR A 1 183 ? 15.170 18.304 16.307 1.00 73.94 183 THR A N 1
ATOM 1479 C CA . THR A 1 183 ? 14.956 18.288 14.846 1.00 73.94 183 THR A CA 1
ATOM 1480 C C . THR A 1 183 ? 14.725 16.855 14.383 1.00 73.94 183 THR A C 1
ATOM 1482 O O . THR A 1 183 ? 15.511 15.980 14.753 1.00 73.94 183 THR A O 1
ATOM 1485 N N . LYS A 1 184 ? 13.675 16.591 13.591 1.00 75.00 184 LYS A N 1
ATOM 1486 C CA . LYS A 1 184 ? 13.415 15.250 13.036 1.00 75.00 184 LYS A CA 1
ATOM 1487 C C . LYS A 1 184 ? 14.625 14.783 12.212 1.00 75.00 184 LYS A C 1
ATOM 1489 O O . LYS A 1 184 ? 15.170 15.539 11.412 1.00 75.00 184 LYS A O 1
ATOM 1494 N N . ARG A 1 185 ? 15.069 13.544 12.423 1.00 74.56 185 ARG A N 1
ATOM 1495 C CA . ARG A 1 185 ? 16.195 12.927 11.713 1.00 74.56 185 ARG A CA 1
ATOM 1496 C C . ARG A 1 185 ? 15.973 11.427 11.534 1.00 74.56 185 ARG A C 1
ATOM 1498 O O . ARG A 1 185 ? 15.507 10.733 12.435 1.00 74.56 185 ARG A O 1
ATOM 1505 N N . ARG A 1 186 ? 16.409 10.910 10.386 1.00 74.50 186 ARG A N 1
ATOM 1506 C CA . ARG A 1 186 ? 16.509 9.472 10.116 1.00 74.50 186 ARG A CA 1
ATOM 1507 C C . ARG A 1 186 ? 17.892 8.949 10.519 1.00 74.50 186 ARG A C 1
ATOM 1509 O O . ARG A 1 186 ? 18.916 9.470 10.071 1.00 74.50 186 ARG A O 1
ATOM 1516 N N . PHE A 1 187 ? 17.934 7.914 11.352 1.00 76.31 187 PHE A N 1
ATOM 1517 C CA . PHE A 1 187 ? 19.163 7.222 11.735 1.00 76.31 187 PHE A CA 1
ATOM 1518 C C . PHE A 1 187 ? 19.330 5.983 10.863 1.00 76.31 187 PHE A C 1
ATOM 1520 O O . PHE A 1 187 ? 18.518 5.058 10.899 1.00 76.31 187 PHE A O 1
ATOM 1527 N N . LEU A 1 188 ? 20.390 5.973 10.059 1.00 79.25 188 LEU A N 1
ATOM 1528 C CA . LEU A 1 188 ? 20.677 4.875 9.144 1.00 79.25 188 LEU A CA 1
ATOM 1529 C C . LEU A 1 188 ? 21.590 3.851 9.830 1.00 79.25 188 LEU A C 1
ATOM 1531 O O . LEU A 1 188 ? 22.617 4.246 10.391 1.00 79.25 188 LEU A O 1
ATOM 1535 N N . PRO A 1 189 ? 21.278 2.545 9.769 1.00 80.25 189 PRO A N 1
ATOM 1536 C CA . PRO A 1 189 ? 22.166 1.532 10.309 1.00 80.25 189 PRO A CA 1
ATOM 1537 C C . PRO A 1 189 ? 23.451 1.460 9.485 1.00 80.25 189 PRO A C 1
ATOM 1539 O O . PRO A 1 189 ? 23.447 1.571 8.255 1.00 80.25 189 PRO A O 1
ATOM 1542 N N . ASN A 1 190 ? 24.565 1.248 10.183 1.00 82.25 190 ASN A N 1
ATOM 1543 C CA . ASN A 1 190 ? 25.867 1.053 9.563 1.00 82.25 190 ASN A CA 1
ATOM 1544 C C . ASN A 1 190 ? 25.967 -0.378 9.017 1.00 82.25 190 ASN A C 1
ATOM 1546 O O . ASN A 1 190 ? 26.229 -1.320 9.771 1.00 82.25 190 ASN A O 1
ATOM 1550 N N . LEU A 1 191 ? 25.669 -0.539 7.726 1.00 86.56 191 LEU A N 1
ATOM 1551 C CA . LEU A 1 191 ? 25.626 -1.827 7.039 1.00 86.56 191 LEU A CA 1
ATOM 1552 C C . LEU A 1 191 ? 26.869 -2.041 6.181 1.00 86.56 191 LEU A C 1
ATOM 1554 O O . LEU A 1 191 ? 27.274 -1.169 5.417 1.00 86.56 191 LEU A O 1
ATOM 1558 N N . HIS A 1 192 ? 27.414 -3.251 6.244 1.00 83.19 192 HIS A N 1
ATOM 1559 C CA . HIS A 1 192 ? 28.577 -3.677 5.480 1.00 83.19 192 HIS A CA 1
ATOM 1560 C C . HIS A 1 192 ? 28.260 -4.946 4.693 1.00 83.19 192 HIS A C 1
ATOM 1562 O O . HIS A 1 192 ? 27.717 -5.906 5.240 1.00 83.19 192 HIS A O 1
ATOM 1568 N N . LYS A 1 193 ? 28.662 -4.981 3.421 1.00 87.12 193 LYS A N 1
ATOM 1569 C CA . LYS A 1 193 ? 28.630 -6.200 2.607 1.00 87.12 193 LYS A CA 1
ATOM 1570 C C . LYS A 1 193 ? 29.857 -7.054 2.939 1.00 87.12 193 LYS A C 1
ATOM 1572 O O . LYS A 1 193 ? 30.988 -6.573 2.840 1.00 87.12 193 LYS A O 1
ATOM 1577 N N . LYS A 1 194 ? 29.655 -8.301 3.369 1.00 87.69 194 LYS A N 1
ATOM 1578 C CA . LYS A 1 194 ? 30.725 -9.236 3.754 1.00 87.69 194 LYS A CA 1
ATOM 1579 C C . LYS A 1 194 ? 30.463 -10.632 3.192 1.00 87.69 194 LYS A C 1
ATOM 1581 O O . LYS A 1 194 ? 29.327 -11.084 3.135 1.00 87.69 194 LYS A O 1
ATOM 1586 N N . LYS A 1 195 ? 31.537 -11.311 2.785 1.00 90.19 195 LYS A N 1
ATOM 1587 C CA . LYS A 1 195 ? 31.532 -12.721 2.375 1.00 90.19 195 LYS A CA 1
ATOM 1588 C C . LYS A 1 195 ? 31.916 -13.572 3.585 1.00 90.19 195 LYS A C 1
ATOM 1590 O O . LYS A 1 195 ? 33.003 -13.390 4.127 1.00 90.19 195 LYS A O 1
ATOM 1595 N N . ILE A 1 196 ? 31.018 -14.447 4.024 1.00 90.06 196 ILE A N 1
ATOM 1596 C CA . ILE A 1 196 ? 31.142 -15.232 5.259 1.00 90.06 196 ILE A CA 1
ATOM 1597 C C . ILE A 1 196 ? 31.089 -16.717 4.908 1.00 90.06 196 ILE A C 1
ATOM 1599 O O . ILE A 1 196 ? 30.257 -17.136 4.107 1.00 90.06 196 ILE A O 1
ATOM 1603 N N . TRP A 1 197 ? 31.994 -17.512 5.479 1.00 90.75 197 TRP A N 1
ATOM 1604 C CA . TRP A 1 197 ? 31.948 -18.969 5.369 1.00 90.75 197 TRP A CA 1
ATOM 1605 C C . TRP A 1 197 ? 30.866 -19.519 6.299 1.00 90.75 197 TRP A C 1
ATOM 1607 O O . TRP A 1 197 ? 30.956 -19.322 7.509 1.00 90.75 197 TRP A O 1
ATOM 1617 N N . VAL A 1 198 ? 29.854 -20.192 5.749 1.00 89.94 198 VAL A N 1
ATOM 1618 C CA . VAL A 1 198 ? 28.751 -20.770 6.529 1.00 89.94 198 VAL A CA 1
ATOM 1619 C C . VAL A 1 198 ? 28.945 -22.276 6.606 1.00 89.94 198 VAL A C 1
ATOM 1621 O O . VAL A 1 198 ? 28.795 -22.979 5.604 1.00 89.94 198 VAL A O 1
ATOM 1624 N N . LYS A 1 199 ? 29.282 -22.772 7.801 1.00 87.81 199 LYS A N 1
ATOM 1625 C CA . LYS A 1 199 ? 29.645 -24.181 8.021 1.00 87.81 199 LYS A CA 1
ATOM 1626 C C . LYS A 1 199 ? 28.496 -25.126 7.673 1.00 87.81 199 LYS A C 1
ATOM 1628 O O . LYS A 1 199 ? 28.716 -26.158 7.053 1.00 87.81 199 LYS A O 1
ATOM 1633 N N . GLU A 1 200 ? 27.276 -24.746 8.023 1.00 89.06 200 GLU A N 1
ATOM 1634 C CA . GLU A 1 200 ? 26.061 -25.538 7.825 1.00 89.06 200 GLU A CA 1
ATOM 1635 C C . GLU A 1 200 ? 25.671 -25.678 6.346 1.00 89.06 200 GLU A C 1
ATOM 1637 O O . GLU A 1 200 ? 24.945 -26.598 5.984 1.00 89.06 200 GLU A O 1
ATOM 1642 N N . LEU A 1 201 ? 26.147 -24.770 5.489 1.00 86.38 201 LEU A N 1
ATOM 1643 C CA . LEU A 1 201 ? 25.894 -24.781 4.044 1.00 86.38 201 LEU A CA 1
ATOM 1644 C C . LEU A 1 201 ? 27.119 -25.209 3.230 1.00 86.38 201 LEU A C 1
ATOM 1646 O O . LEU A 1 201 ? 27.031 -25.281 2.007 1.00 86.38 201 LEU A O 1
ATOM 1650 N N . ASN A 1 202 ? 28.254 -25.430 3.899 1.00 89.25 202 ASN A N 1
ATOM 1651 C CA . ASN A 1 202 ? 29.554 -25.733 3.306 1.00 89.25 202 ASN A CA 1
ATOM 1652 C C . ASN A 1 202 ? 29.930 -24.822 2.118 1.00 89.25 202 ASN A C 1
ATOM 1654 O O . ASN A 1 202 ? 30.462 -25.276 1.105 1.00 89.25 202 ASN A O 1
ATOM 1658 N N . ARG A 1 203 ? 29.605 -23.527 2.215 1.00 88.94 203 ARG A N 1
ATOM 1659 C CA . ARG A 1 203 ? 29.889 -22.543 1.165 1.00 88.94 203 ARG A CA 1
ATOM 1660 C C . ARG A 1 203 ? 30.067 -21.143 1.728 1.00 88.94 203 ARG A C 1
ATOM 1662 O O . ARG A 1 203 ? 29.605 -20.821 2.825 1.00 88.94 203 ARG A O 1
ATOM 1669 N N . PHE A 1 204 ? 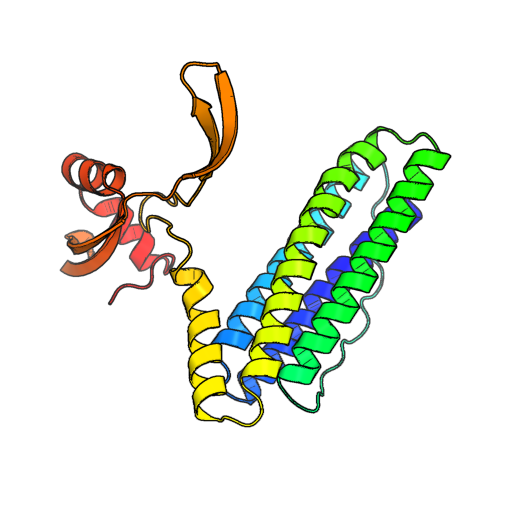30.690 -20.283 0.930 1.00 87.75 204 PHE A N 1
ATOM 1670 C CA . PHE A 1 204 ? 30.659 -18.851 1.185 1.00 87.75 204 PHE A CA 1
ATOM 1671 C C . PHE A 1 204 ? 29.296 -18.263 0.829 1.00 87.75 204 PHE A C 1
ATOM 1673 O O . PHE A 1 204 ? 28.662 -18.654 -0.150 1.00 87.75 204 PHE A O 1
ATOM 1680 N N . VAL A 1 205 ? 28.887 -17.288 1.628 1.00 87.50 205 VAL A N 1
ATOM 1681 C CA . VAL A 1 205 ? 27.640 -16.551 1.489 1.00 87.50 205 VAL A CA 1
ATOM 1682 C C . VAL A 1 205 ? 27.964 -15.065 1.583 1.00 87.50 205 VAL A C 1
ATOM 1684 O O . VAL A 1 205 ? 28.604 -14.628 2.544 1.00 87.50 205 VAL A O 1
ATOM 1687 N N . THR A 1 206 ? 27.557 -14.277 0.591 1.00 85.31 206 THR A N 1
ATOM 1688 C CA . THR A 1 206 ? 27.682 -12.819 0.656 1.00 85.31 206 THR A CA 1
ATOM 1689 C C . THR A 1 206 ? 26.415 -12.205 1.236 1.00 85.31 206 THR A C 1
ATOM 1691 O O . THR A 1 206 ? 25.337 -12.392 0.685 1.00 85.31 206 THR A O 1
ATOM 1694 N N . VAL A 1 207 ? 26.573 -11.458 2.333 1.00 87.25 207 VAL A N 1
ATOM 1695 C CA . VAL A 1 207 ? 25.474 -10.847 3.092 1.00 87.25 207 VAL A CA 1
ATOM 1696 C C . VAL A 1 207 ? 25.754 -9.397 3.491 1.00 87.25 207 VAL A C 1
ATOM 1698 O O . VAL A 1 207 ? 26.909 -8.994 3.677 1.00 87.25 207 VAL A O 1
ATOM 1701 N N . LYS A 1 208 ? 24.692 -8.602 3.632 1.00 85.88 208 LYS A N 1
ATOM 1702 C CA . LYS A 1 208 ? 24.695 -7.204 4.089 1.00 85.88 208 LYS A CA 1
ATOM 1703 C C . LYS A 1 208 ? 24.290 -7.135 5.562 1.00 85.88 208 LYS A C 1
ATOM 1705 O O . LYS A 1 208 ? 23.130 -7.307 5.930 1.00 85.88 208 LYS A O 1
ATOM 1710 N N . LEU A 1 209 ? 25.264 -6.857 6.426 1.00 88.19 209 LEU A N 1
ATOM 1711 C CA . LEU A 1 209 ? 25.112 -6.969 7.877 1.00 88.19 209 LEU A CA 1
ATOM 1712 C C . LEU A 1 209 ? 25.441 -5.672 8.606 1.00 88.19 209 LEU A C 1
ATOM 1714 O O . LEU A 1 209 ? 26.360 -4.948 8.228 1.00 88.19 209 LEU A O 1
ATOM 1718 N N . SER A 1 210 ? 24.729 -5.410 9.702 1.00 88.25 210 SER A N 1
ATOM 1719 C CA . SER A 1 210 ? 25.081 -4.333 10.628 1.00 88.25 210 SER A CA 1
ATOM 1720 C C . SER A 1 210 ? 26.340 -4.664 11.429 1.00 88.25 210 SER A C 1
ATOM 1722 O O . SER A 1 210 ? 26.675 -5.833 11.642 1.00 88.25 210 SER A O 1
ATOM 1724 N N . SER A 1 211 ? 27.015 -3.645 11.964 1.00 86.19 211 SER A N 1
ATOM 1725 C CA . SER A 1 211 ? 28.164 -3.862 12.856 1.00 86.19 211 SER A CA 1
ATOM 1726 C C . SER A 1 211 ? 27.806 -4.723 14.086 1.00 86.19 211 SER A C 1
ATOM 1728 O O . SER A 1 211 ? 28.637 -5.496 14.560 1.00 86.19 211 SER A O 1
ATOM 1730 N N . LYS A 1 212 ? 26.561 -4.645 14.590 1.00 86.00 212 LYS A N 1
ATOM 1731 C CA . LYS A 1 212 ? 26.060 -5.492 15.694 1.00 86.00 212 LYS A CA 1
ATOM 1732 C C . LYS A 1 212 ? 25.862 -6.945 15.253 1.00 86.00 212 LYS A C 1
ATOM 1734 O O . LYS A 1 212 ? 26.218 -7.864 15.989 1.00 86.00 212 LYS A O 1
ATOM 1739 N N . ALA A 1 213 ? 25.344 -7.155 14.046 1.00 88.12 213 ALA A N 1
ATOM 1740 C CA . ALA A 1 213 ? 25.164 -8.485 13.476 1.00 88.12 213 ALA A CA 1
ATOM 1741 C C . ALA A 1 213 ? 26.504 -9.194 13.244 1.00 88.12 213 ALA A C 1
ATOM 1743 O O . ALA A 1 213 ? 26.642 -10.359 13.598 1.00 88.12 213 ALA A O 1
ATOM 1744 N N . LEU A 1 214 ? 27.526 -8.474 12.767 1.00 88.88 214 LEU A N 1
ATOM 1745 C CA . LEU A 1 214 ? 28.884 -9.017 12.632 1.00 88.88 214 LEU A CA 1
ATOM 1746 C C . LEU A 1 214 ? 29.460 -9.488 13.977 1.00 88.88 214 LEU A C 1
ATOM 1748 O O . LEU A 1 214 ? 30.007 -10.586 14.059 1.00 88.88 214 LEU A O 1
ATOM 1752 N N . LYS A 1 215 ? 29.287 -8.699 15.047 1.00 87.56 215 LYS A N 1
ATOM 1753 C CA . LYS A 1 215 ? 29.687 -9.108 16.407 1.00 87.56 215 LYS A CA 1
ATOM 1754 C C . LYS A 1 215 ? 28.921 -10.343 16.888 1.00 87.56 215 LYS A C 1
ATOM 1756 O O . LYS A 1 215 ? 29.493 -11.194 17.560 1.00 87.56 215 LYS A O 1
ATOM 1761 N N . THR A 1 216 ? 27.640 -10.445 16.535 1.00 86.88 216 THR A N 1
ATOM 1762 C CA . THR A 1 216 ? 26.786 -11.581 16.909 1.00 86.88 216 THR A CA 1
ATOM 1763 C C . THR A 1 216 ? 27.234 -12.861 16.208 1.00 86.88 216 THR A C 1
ATOM 1765 O O . THR A 1 216 ? 27.401 -13.875 16.876 1.00 86.88 216 THR A O 1
ATOM 1768 N N . LEU A 1 217 ? 27.534 -12.804 14.905 1.00 88.06 217 LEU A N 1
ATOM 1769 C CA . LEU A 1 217 ? 28.079 -13.948 14.160 1.00 88.06 217 LEU A CA 1
ATOM 1770 C C . LEU A 1 217 ? 29.432 -14.407 14.705 1.00 88.06 217 LEU A C 1
ATOM 1772 O O . LEU A 1 217 ? 29.668 -15.604 14.824 1.00 88.06 217 LEU A O 1
ATOM 1776 N N . ALA A 1 218 ? 30.305 -13.467 15.078 1.00 85.69 218 ALA A N 1
ATOM 1777 C CA . ALA A 1 218 ? 31.594 -13.805 15.676 1.00 85.69 218 ALA A CA 1
ATOM 1778 C C . ALA A 1 218 ? 31.448 -14.546 17.019 1.00 85.69 218 ALA A C 1
ATOM 1780 O O . ALA A 1 218 ? 32.286 -15.381 17.344 1.00 85.69 218 ALA A O 1
ATOM 1781 N N . LYS A 1 219 ? 30.390 -14.255 17.790 1.00 86.75 219 LYS A N 1
ATOM 1782 C CA . LYS A 1 219 ? 30.134 -14.873 19.099 1.00 86.75 219 LYS A CA 1
ATOM 1783 C C . LYS A 1 219 ? 29.353 -16.189 19.004 1.00 86.75 219 LYS A C 1
ATOM 1785 O O . LYS A 1 219 ? 29.676 -17.135 19.713 1.00 86.75 219 LYS A O 1
ATOM 1790 N N . ASN A 1 220 ? 28.326 -16.234 18.158 1.00 85.38 220 ASN A N 1
ATOM 1791 C CA . ASN A 1 220 ? 27.324 -17.306 18.141 1.00 85.38 220 ASN A CA 1
ATOM 1792 C C . ASN A 1 220 ? 27.459 -18.249 16.929 1.00 85.38 220 ASN A C 1
ATOM 1794 O O . ASN A 1 220 ? 26.731 -19.236 16.837 1.00 85.38 220 ASN A O 1
ATOM 1798 N N . GLY A 1 221 ? 28.373 -17.962 15.997 1.00 87.38 221 GLY A N 1
ATOM 1799 C CA . GLY A 1 221 ? 28.550 -18.734 14.767 1.00 87.38 221 GLY A CA 1
ATOM 1800 C C . GLY A 1 221 ? 27.542 -18.386 13.665 1.00 87.38 221 GLY A C 1
ATOM 1801 O O . GLY A 1 221 ? 26.859 -17.364 13.715 1.00 87.38 221 GLY A O 1
ATOM 1802 N N . THR A 1 222 ? 27.471 -19.236 12.633 1.00 89.69 222 THR A N 1
ATOM 1803 C CA . THR A 1 222 ? 26.714 -18.993 11.386 1.00 89.69 222 THR A CA 1
ATOM 1804 C C . THR A 1 222 ? 25.380 -19.731 11.280 1.00 89.69 222 THR A C 1
ATOM 1806 O O . THR A 1 222 ? 24.714 -19.643 10.250 1.00 89.69 222 THR A O 1
ATOM 1809 N N . SER A 1 223 ? 24.955 -20.418 12.336 1.00 86.19 223 SER A N 1
ATOM 1810 C CA . SER A 1 223 ? 23.776 -21.291 12.321 1.00 86.19 223 SER A CA 1
ATOM 1811 C C . SER A 1 223 ? 22.474 -20.557 11.995 1.00 86.19 223 SER A C 1
ATOM 1813 O O . SER A 1 223 ? 21.663 -21.035 11.203 1.00 86.19 223 SER A O 1
ATOM 1815 N N . GLU A 1 224 ? 22.277 -19.366 12.556 1.00 83.88 224 GLU A N 1
ATOM 1816 C CA . GLU A 1 224 ? 21.115 -18.518 12.276 1.00 83.88 224 GLU A CA 1
ATOM 1817 C C . GLU A 1 224 ? 21.113 -18.028 10.823 1.00 83.88 224 GLU A C 1
ATOM 1819 O O . GLU A 1 224 ? 20.093 -18.095 10.138 1.00 83.88 224 GLU A O 1
ATOM 1824 N N . LEU A 1 225 ? 22.285 -17.639 10.315 1.00 85.06 225 LEU A N 1
ATOM 1825 C CA . LEU A 1 225 ? 22.450 -17.240 8.921 1.00 85.06 225 LEU A CA 1
ATOM 1826 C C . LEU A 1 225 ? 22.110 -18.398 7.971 1.00 85.06 225 LEU A C 1
ATOM 1828 O O . LEU A 1 225 ? 21.421 -18.197 6.974 1.00 85.06 225 LEU A O 1
ATOM 1832 N N . ALA A 1 226 ? 22.529 -19.620 8.303 1.00 86.00 226 ALA A N 1
ATOM 1833 C CA . ALA A 1 226 ? 22.207 -20.808 7.523 1.00 86.00 226 ALA A CA 1
ATOM 1834 C C . ALA A 1 226 ? 20.695 -21.069 7.447 1.00 86.00 226 ALA A C 1
ATOM 1836 O O . ALA A 1 226 ? 20.174 -21.306 6.356 1.00 86.00 226 ALA A O 1
ATOM 1837 N N . LYS A 1 227 ? 19.981 -20.957 8.577 1.00 86.62 227 LYS A N 1
ATOM 1838 C CA . LYS A 1 227 ? 18.515 -21.098 8.626 1.00 86.62 227 LYS A CA 1
ATOM 1839 C C . LYS A 1 227 ? 17.820 -20.063 7.744 1.00 86.62 227 LYS A C 1
ATOM 1841 O O . LYS A 1 227 ? 16.909 -20.404 6.990 1.00 86.62 227 LYS A O 1
ATOM 1846 N N . LEU A 1 228 ? 18.252 -18.805 7.808 1.00 81.62 228 LEU A N 1
ATOM 1847 C CA . LEU A 1 228 ? 17.663 -17.720 7.018 1.00 81.62 228 LEU A CA 1
ATOM 1848 C C . LEU A 1 228 ? 17.894 -17.898 5.510 1.00 81.62 228 LEU A C 1
ATOM 1850 O O . LEU A 1 228 ? 17.009 -17.606 4.706 1.00 81.62 228 LEU A O 1
ATOM 1854 N N . VAL A 1 229 ? 19.047 -18.443 5.121 1.00 82.94 229 VAL A N 1
ATOM 1855 C CA . VAL A 1 229 ? 19.341 -18.781 3.722 1.00 82.94 229 VAL A CA 1
ATOM 1856 C C . VAL A 1 229 ? 18.522 -19.985 3.246 1.00 82.94 229 VAL A C 1
ATOM 1858 O O . VAL A 1 229 ? 17.966 -19.949 2.151 1.00 82.94 229 VAL A O 1
ATOM 1861 N N . GLN A 1 230 ? 18.398 -21.039 4.058 1.00 81.62 230 GLN A N 1
ATOM 1862 C CA . GLN A 1 230 ? 17.612 -22.235 3.710 1.00 81.62 230 GLN A CA 1
ATOM 1863 C C . GLN A 1 230 ? 16.117 -21.933 3.580 1.00 81.62 230 GLN A C 1
ATOM 1865 O O . GLN A 1 230 ? 15.460 -22.431 2.671 1.00 81.62 230 GLN A O 1
ATOM 1870 N N . THR A 1 231 ? 15.592 -21.063 4.444 1.00 75.12 231 THR A N 1
ATOM 1871 C CA . THR A 1 231 ? 14.189 -20.614 4.414 1.00 75.12 231 THR A CA 1
ATOM 1872 C C . THR A 1 231 ? 13.905 -19.569 3.331 1.00 75.12 231 THR A C 1
ATOM 1874 O O . THR A 1 231 ? 12.803 -19.030 3.285 1.00 75.12 231 THR A O 1
ATOM 1877 N N . LYS A 1 232 ? 14.880 -19.262 2.458 1.00 70.81 232 LYS A N 1
ATOM 1878 C CA . LYS A 1 232 ? 14.801 -18.232 1.404 1.00 70.81 232 LYS A CA 1
ATOM 1879 C C . LYS A 1 232 ? 14.430 -16.830 1.911 1.00 70.81 232 LYS A C 1
ATOM 1881 O O . LYS A 1 232 ? 14.076 -15.969 1.111 1.00 70.81 232 LYS A O 1
ATOM 1886 N N . LYS A 1 233 ? 14.567 -16.568 3.216 1.00 64.94 233 LYS A N 1
ATOM 1887 C CA . LYS A 1 233 ? 14.377 -15.232 3.802 1.00 64.94 233 LYS A CA 1
ATOM 1888 C C . LYS A 1 233 ? 15.504 -14.270 3.419 1.00 64.94 233 LYS A C 1
ATOM 1890 O O . LYS A 1 233 ? 15.293 -13.064 3.423 1.00 64.94 233 LYS A O 1
ATOM 1895 N N . ILE A 1 234 ? 16.675 -14.798 3.052 1.00 69.62 234 ILE A N 1
ATOM 1896 C CA . ILE A 1 234 ? 17.787 -14.030 2.478 1.00 69.62 234 ILE A CA 1
ATOM 1897 C C . ILE A 1 234 ? 18.167 -14.648 1.127 1.00 69.62 234 ILE A C 1
ATOM 1899 O O . ILE A 1 234 ? 18.548 -15.821 1.061 1.00 69.62 234 ILE A O 1
ATOM 1903 N N . LYS A 1 235 ? 18.107 -13.855 0.048 1.00 59.78 235 LYS A N 1
ATOM 1904 C CA . LYS A 1 235 ? 18.729 -14.205 -1.239 1.00 59.78 235 LYS A CA 1
ATOM 1905 C C . LYS A 1 235 ? 20.217 -13.894 -1.150 1.00 59.78 235 LYS A C 1
ATOM 1907 O O . LYS A 1 235 ? 20.601 -12.750 -0.940 1.00 59.78 235 LYS A O 1
ATOM 1912 N N . VAL A 1 236 ? 21.043 -14.918 -1.314 1.00 66.00 236 VAL A N 1
ATOM 1913 C CA . VAL A 1 236 ? 22.499 -14.803 -1.214 1.00 66.00 236 VAL A CA 1
ATOM 1914 C C . VAL A 1 236 ? 23.136 -15.090 -2.564 1.00 66.00 236 VAL A C 1
ATOM 1916 O O . VAL A 1 236 ? 22.783 -16.083 -3.200 1.00 66.00 236 VAL A O 1
ATOM 1919 N N . SER A 1 237 ? 24.049 -14.213 -2.990 1.00 53.62 237 SER A N 1
ATOM 1920 C CA . SER A 1 237 ? 24.917 -14.422 -4.157 1.00 53.62 237 SER A CA 1
ATOM 1921 C C . SER A 1 237 ? 26.124 -15.275 -3.794 1.00 53.62 237 SER A C 1
ATOM 1923 O O . SER A 1 237 ? 26.716 -14.974 -2.725 1.00 53.62 237 SER A O 1
#

pLDDT: mean 89.71, std 10.59, range [41.34, 98.69]

Sequence (237 aa):
MEAALNNQVNKEMFSSYLYLSMSAYFDSKNLNGMSQWMKLQSQEEYEHAMKFYDFILRVGGEVKLAAIDAPQTEWEGPLAIFEDSLNHERYISKSIHEIMDLAVEEKDHPTKSFLQWFVDEQVEEEDTVQQIVENFKMIGDSKGGLFMFDRELDLEKFMSRKCELTGIGPITGSSISHAHNKTKRRFLPNLHKKKIWVKELNRFVTVKLSSKALKTLAKNGTSELAKLVQTKKIKVS